Protein AF-V2UQY8-F1 (afdb_monomer)

Sequence (250 aa):
MNKEATHENELLSKILSEEIKATDIDTFLQRIRTELQLSEERTEFLKKILNGTCKLSINTRNEIFRCLVKKNYENKGDMYSYDQLELAENNIISNGPCWEYDPAKNGQNIIKHGIEFGSVASYGGGDFGRLISYTAPGRWINEDGEEEEEERRIVFSKYYTNGADKKFFLDRFKDDDILCIASVVTMHDMKFRFISSRVIKADSLAQLTREIKNLIKDLELDEQDKNIINNLRESALSILAKYYDFSLNN

Foldseek 3Di:
DPPLLVVLLVVLLVLVVVVCVVQPDVRLLVVCCVVLVADPLLSVLVVCVNVVVDDDDSLLNSLLSLLSNCVVCVVVVNVVVVVVVPRPQDDPQQDDPAEGEGSVLQSSQLSHALDGPSQQVVQLPPFWQVFKDWDFFQWDQDPVRDTDTFTKIKTKTKGACVVPPLSSHDPVCSPPRIFIKIWIFTADPNHTYTRHIHTDDDLALVSNLVVLVVVVVSRVDDPPPVVSSVSVSVRVCVVCVVPPVRDHDD

Organism: NCBI:txid1341683

Secondary structure (DSSP, 8-state):
--HHHHHHHHHHHHHHHHHHHHH-HHHHHHHHHHHHT--HHHHHHHHHHHTT-S---HHHHHHHHHHHHHHHHHHHT-HHHHHTT---SS-TTSB-SSEEE-HHHHHHHHHHHS--HHHHHHHTGGGTTSEEEEEEEEEEE-TTS-EEEEEEEEEEEEEE-TTS-TTSS-GGGTT-SEEEEEEEEEEETTEEEEEEEEEE--SSHHHHHHHHHHHHHTTT--TT-HHHHHHHHHHHHHHHHHHS------

pLDDT: mean 83.02, std 12.31, range [45.75, 97.75]

Nearest PDB structures (foldseek):
  6p5a-assembly1_G  TM=1.942E-01  e=7.058E-02  Drosophila melanogaster
  2gpw-assembly2_B  TM=3.533E-01  e=4.131E+00  Escherichia coli
  8abt-assembly2_B  TM=1.862E-01  e=1.693E+00  Novosphingobium aromaticivorans DSM 12444
  2j9g-assembly1_A  TM=2.076E-01  e=2.957E+00  Escherichia coli

Structure (mmCIF, N/CA/C/O backbone):
data_AF-V2UQY8-F1
#
_entry.id   AF-V2UQY8-F1
#
loop_
_atom_site.group_PDB
_atom_site.id
_atom_site.type_symbol
_atom_site.label_atom_id
_atom_site.label_alt_id
_atom_site.label_comp_id
_atom_site.label_asym_id
_atom_site.label_entity_id
_atom_site.label_seq_id
_atom_site.pdbx_PDB_ins_code
_atom_site.Cartn_x
_atom_site.Cartn_y
_atom_site.Cartn_z
_atom_site.occupancy
_atom_site.B_iso_or_equiv
_atom_site.auth_seq_id
_atom_site.auth_comp_id
_atom_site.auth_asym_id
_atom_site.auth_atom_id
_atom_site.pdbx_PDB_model_num
ATOM 1 N N . MET A 1 1 ? -9.568 -20.379 12.693 1.00 53.75 1 MET A N 1
ATOM 2 C CA . MET A 1 1 ? -9.551 -18.900 12.734 1.00 53.75 1 MET A CA 1
ATOM 3 C C . MET A 1 1 ? -8.402 -18.486 13.637 1.00 53.75 1 MET A C 1
ATOM 5 O O . MET A 1 1 ? -8.317 -19.037 14.729 1.00 53.75 1 MET A O 1
ATOM 9 N N . ASN A 1 2 ? -7.496 -17.622 13.173 1.00 74.94 2 ASN A N 1
ATOM 10 C CA . ASN A 1 2 ? -6.348 -17.191 13.973 1.00 74.94 2 ASN A CA 1
ATOM 11 C C . ASN A 1 2 ? -6.839 -16.256 15.102 1.00 74.94 2 ASN A C 1
ATOM 13 O O . ASN A 1 2 ? -7.377 -15.185 14.815 1.00 74.94 2 ASN A O 1
ATOM 17 N N . LYS A 1 3 ? -6.735 -16.695 16.366 1.00 82.69 3 LYS A N 1
ATOM 18 C CA . LYS A 1 3 ? -7.208 -15.934 17.541 1.00 82.69 3 LYS A CA 1
ATOM 19 C C . LYS A 1 3 ? -6.479 -14.596 17.675 1.00 82.69 3 LYS A C 1
ATOM 21 O O . LYS A 1 3 ? -7.109 -13.602 18.010 1.00 82.69 3 LYS A O 1
ATOM 26 N N . GLU A 1 4 ? -5.196 -14.582 17.340 1.00 85.88 4 GLU A N 1
ATOM 27 C CA . GLU A 1 4 ? -4.333 -13.402 17.368 1.00 85.88 4 GLU A CA 1
ATOM 28 C C . GLU A 1 4 ? -4.813 -12.334 16.379 1.00 85.88 4 GLU A C 1
ATOM 30 O O . GLU A 1 4 ? -5.165 -11.232 16.782 1.00 85.88 4 GLU A O 1
ATOM 35 N N . ALA A 1 5 ? -4.997 -12.701 15.106 1.00 86.88 5 ALA A N 1
ATOM 36 C CA . ALA A 1 5 ? -5.516 -11.780 14.092 1.00 86.88 5 ALA A CA 1
ATOM 37 C C . ALA A 1 5 ? -6.911 -11.227 14.443 1.00 86.88 5 ALA A C 1
ATOM 39 O O . ALA A 1 5 ? -7.252 -10.112 14.056 1.00 86.88 5 ALA A O 1
ATOM 40 N N . THR A 1 6 ? -7.721 -11.998 15.175 1.00 90.56 6 THR A N 1
ATOM 41 C CA . THR A 1 6 ? -9.036 -11.541 15.649 1.00 90.56 6 THR A CA 1
ATOM 42 C C . THR A 1 6 ? -8.894 -10.498 16.751 1.00 90.56 6 THR A C 1
ATOM 44 O O . THR A 1 6 ? -9.501 -9.435 16.653 1.00 90.56 6 THR A O 1
ATOM 47 N N . HIS A 1 7 ? -8.044 -10.765 17.742 1.00 91.50 7 HIS A N 1
ATOM 48 C CA . HIS A 1 7 ? -7.764 -9.834 18.830 1.00 91.50 7 HIS A CA 1
ATOM 49 C C . HIS A 1 7 ? -7.173 -8.510 18.324 1.00 91.50 7 HIS A C 1
ATOM 51 O O . HIS A 1 7 ? -7.658 -7.437 18.680 1.00 91.50 7 HIS A O 1
ATOM 57 N N . GLU A 1 8 ? -6.193 -8.577 17.419 1.00 92.38 8 GLU A N 1
ATOM 58 C CA . GLU A 1 8 ? -5.642 -7.388 16.763 1.00 92.38 8 GLU A CA 1
ATOM 59 C C . GLU A 1 8 ? -6.719 -6.594 16.024 1.00 92.38 8 GLU A C 1
ATOM 61 O O . GLU A 1 8 ? -6.751 -5.365 16.098 1.00 92.38 8 GLU A O 1
ATOM 66 N N . ASN A 1 9 ? -7.622 -7.285 15.316 1.00 93.00 9 ASN A N 1
ATOM 67 C CA . ASN A 1 9 ? -8.689 -6.613 14.589 1.00 93.00 9 ASN A CA 1
ATOM 68 C C . ASN A 1 9 ? -9.594 -5.826 15.537 1.00 93.00 9 ASN A C 1
ATOM 70 O O . ASN A 1 9 ? -9.938 -4.685 15.235 1.00 93.00 9 ASN A O 1
ATOM 74 N N . GLU A 1 10 ? -9.962 -6.416 16.672 1.00 94.75 10 GLU A N 1
ATOM 75 C CA . GLU A 1 10 ? -10.790 -5.779 17.697 1.00 94.75 10 GLU A CA 1
ATOM 76 C C . GLU A 1 10 ? -10.096 -4.551 18.299 1.00 94.75 10 GLU A C 1
ATOM 78 O O . GLU A 1 10 ? -10.705 -3.478 18.360 1.00 94.75 10 GLU A O 1
ATOM 83 N N . LEU A 1 11 ? -8.817 -4.678 18.669 1.00 95.69 11 LEU A N 1
ATOM 84 C CA . LEU A 1 11 ? -8.008 -3.586 19.218 1.00 95.69 11 LEU A CA 1
ATOM 85 C C . LEU A 1 11 ? -7.908 -2.409 18.238 1.00 95.69 11 LEU A C 1
ATOM 87 O O . LEU A 1 11 ? -8.279 -1.282 18.570 1.00 95.69 11 LEU A O 1
ATOM 91 N N . LEU A 1 12 ? -7.462 -2.674 17.008 1.00 96.62 12 LEU A N 1
ATOM 92 C CA . LEU A 1 12 ? -7.280 -1.646 15.985 1.00 96.62 12 LEU A CA 1
ATOM 93 C C . LEU A 1 12 ? -8.612 -0.985 15.601 1.00 96.62 12 LEU A C 1
ATOM 95 O O . LEU A 1 12 ? -8.683 0.234 15.446 1.00 96.62 12 LEU A O 1
ATOM 99 N N . SER A 1 13 ? -9.689 -1.774 15.492 1.00 96.12 13 SER A N 1
ATOM 100 C CA . SER A 1 13 ? -11.033 -1.253 15.207 1.00 96.12 13 SER A CA 1
ATOM 101 C C . SER A 1 13 ? -11.518 -0.315 16.306 1.00 96.12 13 SER A C 1
ATOM 103 O O . SER A 1 13 ? -12.139 0.707 16.006 1.00 96.12 13 SER A O 1
ATOM 105 N N . LYS A 1 14 ? -11.244 -0.647 17.574 1.00 97.00 14 LYS A N 1
ATOM 106 C CA . LYS A 1 14 ? -11.609 0.188 18.720 1.00 97.00 14 LYS A CA 1
ATOM 107 C C . LYS A 1 14 ? -10.887 1.533 18.665 1.00 97.00 14 LYS A C 1
ATOM 109 O O . LYS A 1 14 ? -11.563 2.558 18.706 1.00 97.00 14 LYS A O 1
ATOM 114 N N . ILE A 1 15 ? -9.563 1.525 18.483 1.00 96.94 15 ILE A N 1
ATOM 115 C CA . ILE A 1 15 ? -8.745 2.747 18.388 1.00 96.94 15 ILE A CA 1
ATOM 116 C C . ILE A 1 15 ? -9.253 3.652 17.258 1.00 96.94 15 ILE A C 1
ATOM 118 O O . ILE A 1 15 ? -9.506 4.837 17.470 1.00 96.94 15 ILE A O 1
ATOM 122 N N . LEU A 1 16 ? -9.466 3.093 16.061 1.00 96.94 16 LEU A N 1
ATOM 123 C CA . LEU A 1 16 ? -9.971 3.865 14.920 1.00 96.94 16 LEU A CA 1
ATOM 124 C C . LEU A 1 16 ? -11.383 4.401 15.158 1.00 96.94 16 LEU A C 1
ATOM 126 O O . LEU A 1 16 ? -11.680 5.532 14.789 1.00 96.94 16 LEU A O 1
ATOM 130 N N . SER A 1 17 ? -12.256 3.617 15.791 1.00 96.38 17 SER A N 1
ATOM 131 C CA . SER A 1 17 ? -13.620 4.056 16.100 1.00 96.38 17 SER A CA 1
ATOM 132 C C . SER A 1 17 ? -13.640 5.206 17.105 1.00 96.38 17 SER A C 1
ATOM 134 O O . SER A 1 17 ? -14.480 6.095 16.991 1.00 96.38 17 SER A O 1
ATOM 136 N N . GLU A 1 18 ? -12.752 5.192 18.098 1.00 96.56 18 GLU A N 1
ATOM 137 C CA . GLU A 1 18 ? -12.604 6.279 19.072 1.00 96.56 18 GLU A CA 1
ATOM 138 C C . GLU A 1 18 ? -12.075 7.552 18.400 1.00 96.56 18 GLU A C 1
ATOM 140 O O . GLU A 1 18 ? -12.653 8.623 18.588 1.00 96.56 18 GLU A O 1
ATOM 145 N N . GLU A 1 19 ? -11.066 7.428 17.535 1.00 95.62 19 GLU A N 1
ATOM 146 C CA . GLU A 1 19 ? -10.519 8.550 16.764 1.00 95.62 19 GLU A CA 1
ATOM 147 C C . GLU A 1 19 ? -11.562 9.172 15.819 1.00 95.62 19 GLU A C 1
ATOM 149 O O . GLU A 1 19 ? -11.746 10.391 15.802 1.00 95.62 19 GLU A O 1
ATOM 154 N N . ILE A 1 20 ? -12.288 8.343 15.062 1.00 95.88 20 ILE A N 1
ATOM 155 C CA . ILE A 1 20 ? -13.333 8.795 14.131 1.00 95.88 20 ILE A CA 1
ATOM 156 C C . ILE A 1 20 ? -14.494 9.447 14.891 1.00 95.88 20 ILE A C 1
ATOM 158 O O . ILE A 1 20 ? -15.079 10.410 14.409 1.00 95.88 20 ILE A O 1
ATOM 162 N N . LYS A 1 21 ? -14.838 8.970 16.094 1.00 95.62 21 LYS A N 1
ATOM 163 C CA . LYS A 1 21 ? -15.847 9.635 16.935 1.00 95.62 21 LYS A CA 1
ATOM 164 C C . LYS A 1 21 ? -15.376 10.997 17.438 1.00 95.62 21 LYS A C 1
ATOM 166 O O . LYS A 1 21 ? -16.198 11.901 17.545 1.00 95.62 21 LYS A O 1
ATOM 171 N N . ALA A 1 22 ? -14.092 11.133 17.764 1.00 94.81 22 ALA A N 1
ATOM 172 C CA . ALA A 1 22 ? -13.525 12.380 18.267 1.00 94.81 22 ALA A CA 1
ATOM 173 C C . ALA A 1 22 ? -13.395 13.457 17.179 1.00 94.81 22 ALA A C 1
ATOM 175 O O . ALA A 1 22 ? -13.519 14.641 17.483 1.00 94.81 22 ALA A O 1
ATOM 176 N N . THR A 1 23 ? -13.145 13.052 15.931 1.00 93.25 23 THR A N 1
ATOM 177 C CA . THR A 1 23 ? -12.846 13.973 14.823 1.00 93.25 23 THR A CA 1
ATOM 178 C C . THR A 1 23 ? -13.904 14.035 13.734 1.00 93.25 23 THR A C 1
ATOM 180 O O . THR A 1 23 ? -13.810 14.938 12.928 1.00 93.25 23 THR A O 1
ATOM 183 N N . ASP A 1 24 ? -14.899 13.145 13.723 1.00 94.88 24 ASP A N 1
ATOM 184 C CA . ASP A 1 24 ? -15.766 12.828 12.578 1.00 94.88 24 ASP A CA 1
ATOM 185 C C . ASP A 1 24 ? -15.043 12.129 11.403 1.00 94.88 24 ASP A C 1
ATOM 187 O O . ASP A 1 24 ? -13.830 12.234 11.208 1.00 94.88 24 ASP A O 1
ATOM 191 N N . ILE A 1 25 ? -15.796 11.343 10.622 1.00 94.88 25 ILE A N 1
ATOM 192 C CA . ILE A 1 25 ? -15.223 10.493 9.566 1.00 94.88 25 ILE A CA 1
ATOM 193 C C . ILE A 1 25 ? -14.669 11.295 8.386 1.00 94.88 25 ILE A C 1
ATOM 195 O O . ILE A 1 25 ? -13.675 10.877 7.793 1.00 94.88 25 ILE A O 1
ATOM 199 N N . ASP A 1 26 ? -15.288 12.418 8.027 1.00 95.69 26 ASP A N 1
ATOM 200 C CA . ASP A 1 26 ? -14.889 13.181 6.847 1.00 95.69 26 ASP A CA 1
ATOM 201 C C . ASP A 1 26 ? -13.614 13.981 7.148 1.00 95.69 26 ASP A C 1
ATOM 203 O O . ASP A 1 26 ? -12.683 13.982 6.338 1.00 95.69 26 ASP A O 1
ATOM 207 N N . THR A 1 27 ? -13.502 14.547 8.352 1.00 95.94 27 THR A N 1
ATOM 208 C CA . THR A 1 27 ? -12.269 15.174 8.847 1.00 95.94 27 THR A CA 1
ATOM 209 C C . THR A 1 27 ? -11.128 14.157 8.954 1.00 95.94 27 THR A C 1
ATOM 211 O O . THR A 1 27 ? -10.024 14.413 8.458 1.00 95.94 27 THR A O 1
ATOM 214 N N . PHE A 1 28 ? -11.385 12.973 9.527 1.00 96.19 28 PHE A N 1
ATOM 215 C CA . PHE A 1 28 ? -10.400 11.888 9.586 1.00 96.19 28 PHE A CA 1
ATOM 216 C C . PHE A 1 28 ? -9.915 11.487 8.184 1.00 96.19 28 PHE A C 1
ATOM 218 O O . PHE A 1 28 ? -8.710 11.404 7.931 1.00 96.19 28 PHE A O 1
ATOM 225 N N . LEU A 1 29 ? -10.841 11.276 7.242 1.00 96.69 29 LEU A N 1
ATOM 226 C CA . LEU A 1 29 ? -10.514 10.899 5.867 1.00 96.69 29 LEU A CA 1
ATOM 227 C C . LEU A 1 29 ? -9.733 11.988 5.131 1.00 96.69 29 LEU A C 1
ATOM 229 O O . LEU A 1 29 ? -8.797 11.661 4.401 1.00 96.69 29 LEU A O 1
ATOM 233 N N . GLN A 1 30 ? -10.068 13.264 5.327 1.00 96.19 30 GLN A N 1
ATOM 234 C CA . GLN A 1 30 ? -9.360 14.376 4.694 1.00 96.19 30 GLN A CA 1
ATOM 235 C C . GLN A 1 30 ? -7.912 14.494 5.196 1.00 96.19 30 GLN A C 1
ATOM 237 O O . GLN A 1 30 ? -6.998 14.742 4.398 1.00 96.19 30 GLN A O 1
ATOM 242 N N . ARG A 1 31 ? -7.680 14.258 6.495 1.00 95.69 31 ARG A N 1
ATOM 243 C CA . ARG A 1 31 ? -6.331 14.173 7.075 1.00 95.69 31 ARG A CA 1
ATOM 244 C C . ARG A 1 31 ? -5.533 13.043 6.430 1.00 95.69 31 ARG A C 1
ATOM 246 O O . ARG A 1 31 ? -4.492 13.299 5.829 1.00 95.69 31 ARG A O 1
ATOM 253 N N . ILE A 1 32 ? -6.063 11.819 6.471 1.00 96.38 32 ILE A N 1
ATOM 254 C CA . ILE A 1 32 ? -5.398 10.635 5.905 1.00 96.38 32 ILE A CA 1
ATOM 255 C C . ILE A 1 32 ? -5.139 10.801 4.403 1.00 96.38 32 ILE A C 1
ATOM 257 O O . ILE A 1 32 ? -4.067 10.449 3.913 1.00 96.38 32 ILE A O 1
ATOM 261 N N . ARG A 1 33 ? -6.090 11.382 3.662 1.00 95.88 33 ARG A N 1
ATOM 262 C CA . ARG A 1 33 ? -5.923 11.707 2.242 1.00 95.88 33 ARG A CA 1
ATOM 263 C C . ARG A 1 33 ? -4.715 12.605 2.010 1.00 95.88 33 ARG A C 1
ATOM 265 O O . ARG A 1 33 ? -3.968 12.361 1.068 1.00 95.88 33 ARG A O 1
ATOM 272 N N . THR A 1 34 ? -4.539 13.625 2.842 1.00 94.44 34 THR A N 1
ATOM 273 C CA . THR A 1 34 ? -3.441 14.588 2.714 1.00 94.44 34 THR A CA 1
ATOM 274 C C . THR A 1 34 ? -2.103 13.936 3.064 1.00 94.44 34 THR A C 1
ATOM 276 O O . THR A 1 34 ? -1.173 13.989 2.265 1.00 94.44 34 THR A O 1
ATOM 279 N N . GLU A 1 35 ? -2.028 13.248 4.206 1.00 92.50 35 GLU A N 1
ATOM 280 C CA . GLU A 1 35 ? -0.804 12.591 4.693 1.00 92.50 35 GLU A CA 1
ATOM 281 C C . GLU A 1 35 ? -0.307 11.485 3.757 1.00 92.50 35 GLU A C 1
ATOM 283 O O . GLU A 1 35 ? 0.894 11.331 3.539 1.00 92.50 35 GLU A O 1
ATOM 288 N N . LEU A 1 36 ? -1.228 10.706 3.185 1.00 91.75 36 LEU A N 1
ATOM 289 C CA . LEU A 1 36 ? -0.894 9.591 2.299 1.00 91.75 36 LEU A CA 1
ATOM 290 C C . LEU A 1 36 ? -0.974 9.942 0.811 1.00 91.75 36 LEU A C 1
ATOM 292 O O . LEU A 1 36 ? -0.695 9.077 -0.023 1.00 91.75 36 LEU A O 1
ATOM 296 N N . GLN A 1 37 ? -1.343 11.184 0.483 1.00 92.12 37 GLN A N 1
ATOM 297 C CA . GLN A 1 37 ? -1.540 11.678 -0.883 1.00 92.12 37 GLN A CA 1
ATOM 298 C C . GLN A 1 37 ? -2.507 10.789 -1.688 1.00 92.12 37 GLN A C 1
ATOM 300 O O . GLN A 1 37 ? -2.223 10.380 -2.816 1.00 92.12 37 GLN A O 1
ATOM 305 N N . LEU A 1 38 ? -3.650 10.443 -1.087 1.00 93.62 38 LEU A N 1
ATOM 306 C CA . LEU A 1 38 ? -4.653 9.585 -1.722 1.00 93.62 38 LEU A CA 1
ATOM 307 C C . LEU A 1 38 ? -5.396 10.333 -2.838 1.00 93.62 38 LEU A C 1
ATOM 309 O O . LEU A 1 38 ? 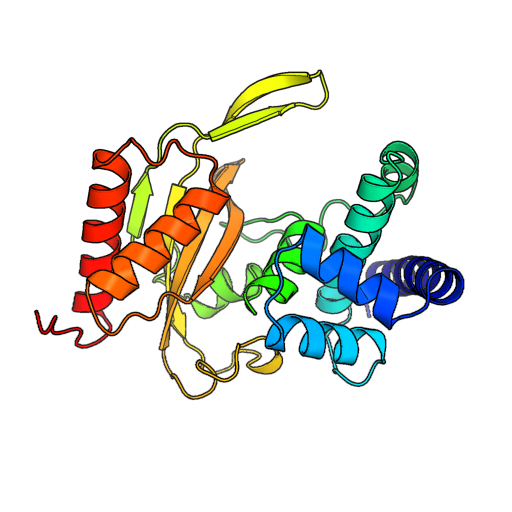-5.758 11.507 -2.706 1.00 93.62 38 LEU A O 1
ATOM 313 N N . SER A 1 39 ? -5.674 9.624 -3.932 1.00 92.06 39 SER A N 1
ATOM 314 C CA . SER A 1 39 ? -6.624 10.089 -4.943 1.00 92.06 39 SER A CA 1
ATOM 315 C C . SER A 1 39 ? -8.061 9.996 -4.423 1.00 92.06 39 SER A C 1
ATOM 317 O O . SER A 1 39 ? -8.341 9.241 -3.493 1.00 92.06 39 SER A O 1
ATOM 319 N N . GLU A 1 40 ? -8.984 10.722 -5.058 1.00 93.12 40 GLU A N 1
ATOM 320 C CA . GLU A 1 40 ? -10.413 10.706 -4.700 1.00 93.12 40 GLU A CA 1
ATOM 321 C C . GLU A 1 40 ? -10.985 9.280 -4.676 1.00 93.12 40 GLU A C 1
ATOM 323 O O . GLU A 1 40 ? -11.601 8.859 -3.702 1.00 93.12 40 GLU A O 1
ATOM 328 N N . GLU A 1 41 ? -10.688 8.493 -5.716 1.00 93.25 41 GLU A N 1
ATOM 329 C CA . GLU A 1 41 ? -11.109 7.092 -5.825 1.00 93.25 41 GLU A CA 1
ATOM 330 C C . GLU A 1 41 ? -10.617 6.250 -4.635 1.00 93.25 41 GLU A C 1
ATOM 332 O O . GLU A 1 41 ? -11.360 5.429 -4.090 1.00 93.25 41 GLU A O 1
ATOM 337 N N . ARG A 1 42 ? -9.371 6.467 -4.191 1.00 94.31 42 ARG A N 1
ATOM 338 C CA . ARG A 1 42 ? -8.803 5.751 -3.041 1.00 94.31 42 ARG A CA 1
ATOM 339 C C . ARG A 1 42 ? -9.388 6.219 -1.713 1.00 94.31 42 ARG A C 1
ATOM 341 O O . ARG A 1 42 ? -9.591 5.385 -0.831 1.00 94.31 42 ARG A O 1
ATOM 348 N N . THR A 1 43 ? -9.698 7.506 -1.571 1.00 96.19 43 THR A N 1
ATOM 349 C CA . THR A 1 43 ? -10.402 8.039 -0.397 1.00 96.19 43 THR A CA 1
ATOM 350 C C . THR A 1 43 ? -11.796 7.422 -0.268 1.00 96.19 43 THR A C 1
ATOM 352 O O . THR A 1 43 ? -12.152 6.939 0.808 1.00 96.19 43 THR A O 1
ATOM 355 N N . GLU A 1 44 ? -12.542 7.316 -1.368 1.00 94.56 44 GLU A N 1
ATOM 356 C CA . GLU A 1 44 ? -13.855 6.660 -1.384 1.00 94.56 44 GLU A CA 1
ATOM 357 C C . GLU A 1 44 ? -13.766 5.159 -1.073 1.00 94.56 44 GLU A C 1
ATOM 359 O O . GLU A 1 44 ? -14.590 4.607 -0.336 1.00 94.56 44 GLU A O 1
ATOM 364 N N . PHE A 1 45 ? -12.736 4.474 -1.578 1.00 93.75 45 PHE A N 1
ATOM 365 C CA . PHE A 1 45 ? -12.478 3.081 -1.213 1.00 93.75 45 PHE A CA 1
ATOM 366 C C . PHE A 1 45 ? -12.199 2.919 0.289 1.00 93.75 45 PHE A C 1
ATOM 368 O O . PHE A 1 45 ? -12.770 2.033 0.931 1.00 93.75 45 PHE A O 1
ATOM 375 N N . LEU A 1 46 ? -11.377 3.796 0.872 1.00 96.19 46 LEU A N 1
ATOM 376 C CA . LEU A 1 46 ? -11.097 3.799 2.307 1.00 96.19 46 LEU A CA 1
ATOM 377 C C . LEU A 1 46 ? -12.370 4.049 3.130 1.00 96.19 46 LEU A C 1
ATOM 379 O O . LEU A 1 46 ? -12.626 3.324 4.093 1.00 96.19 46 LEU A O 1
ATOM 383 N N . LYS A 1 47 ? -13.222 4.992 2.709 1.00 96.12 47 LYS A N 1
ATOM 384 C CA . LYS A 1 47 ? -14.527 5.251 3.339 1.00 96.12 47 LYS A CA 1
ATOM 385 C C . LYS A 1 47 ? -15.406 3.997 3.361 1.00 96.12 47 LYS A C 1
ATOM 387 O O . LYS A 1 47 ? -15.980 3.659 4.396 1.00 96.12 47 LYS A O 1
ATOM 392 N N . LYS A 1 48 ? -15.454 3.238 2.258 1.00 94.81 48 LYS A N 1
ATOM 393 C CA . LYS A 1 48 ? -16.186 1.957 2.191 1.00 94.81 48 LYS A CA 1
ATOM 394 C C . LYS A 1 48 ? -15.647 0.910 3.169 1.00 94.81 48 LYS A C 1
ATOM 396 O O . LYS A 1 48 ? -16.445 0.152 3.727 1.00 94.81 48 LYS A O 1
ATOM 401 N N . ILE A 1 49 ? -14.327 0.855 3.370 1.00 94.94 49 ILE A N 1
ATOM 402 C CA . ILE A 1 49 ? -13.688 -0.048 4.339 1.00 94.94 49 ILE A CA 1
ATOM 403 C C . ILE A 1 49 ? -14.072 0.336 5.768 1.00 94.94 49 ILE A C 1
ATOM 405 O O . ILE A 1 49 ? -14.524 -0.531 6.514 1.00 94.94 49 ILE A O 1
ATOM 409 N N . LEU A 1 50 ? -13.934 1.616 6.130 1.00 95.25 50 LEU A N 1
ATOM 410 C CA . LEU A 1 50 ? -14.247 2.116 7.475 1.00 95.25 50 LEU A CA 1
ATOM 411 C C . LEU A 1 50 ? -15.729 1.939 7.827 1.00 95.25 50 LEU A C 1
ATOM 413 O O . LEU A 1 50 ? -16.056 1.561 8.946 1.00 95.25 50 LEU A O 1
ATOM 417 N N . ASN A 1 51 ? -16.619 2.098 6.846 1.00 93.69 51 ASN A N 1
ATOM 418 C CA . ASN A 1 51 ? -18.053 1.845 7.011 1.00 93.69 51 ASN A CA 1
ATOM 419 C C . ASN A 1 51 ? -18.422 0.348 7.029 1.00 93.69 51 ASN A C 1
ATOM 421 O O . ASN A 1 51 ? -19.599 0.007 7.111 1.00 93.69 51 ASN A O 1
ATOM 425 N N . GLY A 1 52 ? -17.456 -0.564 6.877 1.00 91.38 52 GLY A N 1
ATOM 426 C CA . GLY A 1 52 ? -17.700 -2.010 6.860 1.00 91.38 52 GLY A CA 1
ATOM 427 C C . GLY A 1 52 ? -18.418 -2.528 5.607 1.00 91.38 52 GLY A C 1
ATOM 428 O O . GLY A 1 52 ? -18.769 -3.704 5.541 1.00 91.38 52 GLY A O 1
ATOM 429 N N . THR A 1 53 ? -18.610 -1.682 4.593 1.00 93.00 53 THR A N 1
ATOM 430 C CA . THR A 1 53 ? -19.291 -2.042 3.333 1.00 93.00 53 THR A CA 1
ATOM 431 C C . THR A 1 53 ? -18.385 -2.796 2.354 1.00 93.00 53 THR A C 1
ATOM 433 O O . THR A 1 53 ? -18.871 -3.428 1.418 1.00 93.00 53 THR A O 1
ATOM 436 N N . CYS A 1 54 ? -17.066 -2.776 2.578 1.00 90.75 54 CYS A N 1
ATOM 437 C CA . CYS A 1 54 ? -16.093 -3.560 1.820 1.00 90.75 54 CYS A CA 1
ATOM 438 C C . CYS A 1 54 ? -15.710 -4.845 2.576 1.00 90.75 54 CYS A C 1
ATOM 440 O O . CYS A 1 54 ? -15.185 -4.803 3.693 1.00 90.75 54 CYS A O 1
ATOM 442 N N . LYS A 1 55 ? -15.948 -6.011 1.959 1.00 89.44 55 LYS A N 1
ATOM 443 C CA . LYS A 1 55 ? -15.610 -7.315 2.546 1.00 89.44 55 LYS A CA 1
ATOM 444 C C . LYS A 1 55 ? -14.124 -7.633 2.348 1.00 89.44 55 LYS A C 1
ATOM 446 O O . LYS A 1 55 ? -13.693 -7.992 1.250 1.00 89.44 55 LYS A O 1
ATOM 451 N N . LEU A 1 56 ? -13.362 -7.564 3.435 1.00 90.62 56 LEU A N 1
ATOM 452 C CA . LEU A 1 56 ? -11.930 -7.864 3.474 1.00 90.62 56 LEU A CA 1
ATOM 453 C C . LEU A 1 56 ? -11.648 -9.161 4.235 1.00 90.62 56 LEU A C 1
ATOM 455 O O . LEU A 1 56 ? -12.433 -9.560 5.099 1.00 90.62 56 LEU A O 1
ATOM 459 N N . SER A 1 57 ? -10.515 -9.798 3.928 1.00 91.00 57 SER A N 1
ATOM 460 C CA . SER A 1 57 ? -9.944 -10.797 4.832 1.00 91.00 57 SER A CA 1
ATOM 461 C C . SER A 1 57 ? -9.551 -10.115 6.150 1.00 91.00 57 SER A C 1
ATOM 463 O O . SER A 1 57 ? -9.277 -8.911 6.170 1.00 91.00 57 SER A O 1
ATOM 465 N N . ILE A 1 58 ? -9.525 -10.864 7.255 1.00 90.88 58 ILE A N 1
ATOM 466 C CA . ILE A 1 58 ? -9.148 -10.291 8.553 1.00 90.88 58 ILE A CA 1
ATOM 467 C C . ILE A 1 58 ? -7.706 -9.766 8.547 1.00 90.88 58 ILE A C 1
ATOM 469 O O . ILE A 1 58 ? -7.455 -8.687 9.066 1.00 90.88 58 ILE A O 1
ATOM 473 N N . ASN A 1 59 ? -6.793 -10.465 7.867 1.00 90.81 59 ASN A N 1
ATOM 474 C CA . ASN A 1 59 ? -5.389 -10.066 7.781 1.00 90.81 59 ASN A CA 1
ATOM 475 C C . ASN A 1 59 ? -5.228 -8.768 6.980 1.00 90.81 59 ASN A C 1
ATOM 477 O O . ASN A 1 59 ? -4.634 -7.819 7.479 1.00 90.81 59 ASN A O 1
ATOM 481 N N . THR A 1 60 ? -5.845 -8.680 5.795 1.00 91.69 60 THR A N 1
ATOM 482 C CA . THR A 1 60 ? -5.839 -7.452 4.984 1.00 91.69 60 THR A CA 1
ATOM 483 C C . THR A 1 60 ? -6.432 -6.278 5.767 1.00 91.69 60 THR A C 1
ATOM 485 O O . THR A 1 60 ? -5.919 -5.160 5.730 1.00 91.69 60 THR A O 1
ATOM 488 N N . ARG A 1 61 ? -7.536 -6.511 6.492 1.00 93.94 61 ARG A N 1
ATOM 489 C CA . ARG A 1 61 ? -8.152 -5.472 7.323 1.00 93.94 61 ARG A CA 1
ATOM 490 C C . ARG A 1 61 ? -7.196 -5.012 8.424 1.00 93.94 61 ARG A C 1
ATOM 492 O O . ARG A 1 61 ? -7.077 -3.807 8.618 1.00 93.94 61 ARG A O 1
ATOM 499 N N . ASN A 1 62 ? -6.515 -5.934 9.105 1.00 94.19 62 ASN A N 1
ATOM 500 C CA . ASN A 1 62 ? -5.523 -5.593 10.126 1.00 94.19 62 ASN A CA 1
ATOM 501 C C . ASN A 1 62 ? -4.386 -4.763 9.542 1.00 94.19 62 ASN A C 1
ATOM 503 O O . ASN A 1 62 ? -4.038 -3.752 10.126 1.00 94.19 62 ASN A O 1
ATOM 507 N N . GLU A 1 63 ? -3.845 -5.131 8.385 1.00 95.00 63 GLU A N 1
ATOM 508 C CA . GLU A 1 63 ? -2.771 -4.381 7.722 1.00 95.00 63 GLU A CA 1
ATOM 509 C C . GLU A 1 63 ? -3.189 -2.940 7.400 1.00 95.00 63 GLU A C 1
ATOM 511 O O . GLU A 1 63 ? -2.486 -1.988 7.747 1.00 95.00 63 GLU A O 1
ATOM 516 N N . ILE A 1 64 ? -4.381 -2.754 6.821 1.00 96.50 64 ILE A N 1
ATOM 517 C CA . ILE A 1 64 ? -4.940 -1.419 6.567 1.00 96.50 64 ILE A CA 1
ATOM 518 C C . ILE A 1 64 ? -5.141 -0.660 7.881 1.00 96.50 64 ILE A C 1
ATOM 520 O O . ILE A 1 64 ? -4.769 0.506 7.978 1.00 96.50 64 ILE A O 1
ATOM 524 N N . PHE A 1 65 ? -5.705 -1.295 8.908 1.00 97.12 65 PHE A N 1
ATOM 525 C CA . PHE A 1 65 ? -5.963 -0.619 10.177 1.00 97.12 65 PHE A CA 1
ATOM 526 C C . PHE A 1 65 ? -4.674 -0.277 10.928 1.00 97.12 65 PHE A C 1
ATOM 528 O O . PHE A 1 65 ? -4.588 0.813 11.480 1.00 97.12 65 PHE A O 1
ATOM 535 N N . ARG A 1 66 ? -3.648 -1.132 10.871 1.00 95.62 66 ARG A N 1
ATOM 536 C CA . ARG A 1 66 ? -2.298 -0.847 11.377 1.00 95.62 66 ARG A CA 1
ATOM 537 C C . ARG A 1 66 ? -1.725 0.401 10.722 1.00 95.62 66 ARG A C 1
ATOM 539 O O . ARG A 1 66 ? -1.254 1.280 11.430 1.00 95.62 66 ARG A O 1
ATOM 546 N N . CYS A 1 67 ? -1.841 0.529 9.396 1.00 96.56 67 CYS A N 1
ATOM 547 C CA . CYS A 1 67 ? -1.432 1.744 8.686 1.00 96.56 67 CYS A CA 1
ATOM 548 C C . CYS A 1 67 ? -2.125 2.999 9.240 1.00 96.56 67 CYS A C 1
ATOM 550 O O . CYS A 1 67 ? -1.459 3.976 9.576 1.00 96.56 67 CYS A O 1
ATOM 552 N N . LEU A 1 68 ? -3.454 2.965 9.361 1.00 97.75 68 LEU A N 1
ATOM 553 C CA . LEU A 1 68 ? -4.241 4.115 9.816 1.00 97.75 68 LEU A CA 1
ATOM 554 C C . LEU A 1 68 ? -3.955 4.479 11.277 1.00 97.75 68 LEU A C 1
ATOM 556 O O . LEU A 1 68 ? -3.834 5.659 11.602 1.00 97.75 68 LEU A O 1
ATOM 560 N N . VAL A 1 69 ? -3.834 3.477 12.151 1.00 96.88 69 VAL A N 1
ATOM 561 C CA . VAL A 1 69 ? -3.493 3.671 13.564 1.00 96.88 69 VAL A CA 1
ATOM 562 C C . VAL A 1 69 ? -2.083 4.240 13.687 1.00 96.88 69 VAL A C 1
ATOM 564 O O . VAL A 1 69 ? -1.916 5.252 14.360 1.00 96.88 69 VAL A O 1
ATOM 567 N N . LYS A 1 70 ? -1.094 3.681 12.977 1.00 95.31 70 LYS A N 1
ATOM 568 C CA . LYS A 1 70 ? 0.281 4.201 12.960 1.00 95.31 70 LYS A CA 1
ATOM 569 C C . LYS A 1 70 ? 0.312 5.674 12.553 1.00 95.31 70 LYS A C 1
ATOM 571 O O . LYS A 1 70 ? 0.854 6.492 13.284 1.00 95.31 70 LYS A O 1
ATOM 576 N N . LYS A 1 71 ? -0.371 6.039 11.460 1.00 95.06 71 LYS A N 1
ATOM 577 C CA . LYS A 1 71 ? -0.478 7.440 11.006 1.00 95.06 71 LYS A CA 1
ATOM 578 C C . LYS A 1 71 ? -1.122 8.357 12.047 1.00 95.06 71 LYS A C 1
ATOM 580 O O . LYS A 1 71 ? -0.698 9.496 12.207 1.00 95.06 71 LYS A O 1
ATOM 585 N N . ASN A 1 72 ? -2.104 7.857 12.796 1.00 94.06 72 ASN A N 1
ATOM 586 C CA . ASN A 1 72 ? -2.728 8.613 13.879 1.00 94.06 72 ASN A CA 1
ATOM 587 C C . ASN A 1 72 ? -1.747 8.938 15.018 1.00 94.06 72 ASN A C 1
ATOM 589 O O . ASN A 1 72 ? -1.757 10.053 15.532 1.00 94.06 72 ASN A O 1
ATOM 593 N N . TYR A 1 73 ? -0.907 7.978 15.411 1.00 94.50 73 TYR A N 1
ATOM 594 C CA . TYR A 1 73 ? 0.112 8.185 16.443 1.00 94.50 73 TYR A CA 1
ATOM 595 C C . TYR A 1 73 ? 1.277 9.046 15.946 1.00 94.50 73 TYR A C 1
ATOM 597 O O . TYR A 1 73 ? 1.714 9.937 16.671 1.00 94.50 73 TYR A O 1
ATOM 605 N N . GLU A 1 74 ? 1.715 8.864 14.694 1.00 92.50 74 GLU A N 1
ATOM 606 C CA . GLU A 1 74 ? 2.701 9.739 14.043 1.00 92.50 74 GLU A CA 1
ATOM 607 C C . GLU A 1 74 ? 2.227 11.202 14.047 1.00 92.50 74 GLU A C 1
ATOM 609 O O . GLU A 1 74 ? 2.976 12.092 14.445 1.00 92.50 74 GLU A O 1
ATOM 614 N N . ASN A 1 75 ? 0.963 11.456 13.684 1.00 90.69 75 ASN A N 1
ATOM 615 C CA . ASN A 1 75 ? 0.376 12.800 13.683 1.00 90.69 75 ASN A CA 1
ATOM 616 C C . ASN A 1 75 ? 0.373 13.448 15.080 1.00 90.69 75 ASN A C 1
ATOM 618 O O . ASN A 1 75 ? 0.580 14.653 15.213 1.00 90.69 75 ASN A O 1
ATOM 622 N N . LYS A 1 76 ? 0.172 12.640 16.125 1.00 91.75 76 LYS A N 1
ATOM 623 C CA . LYS A 1 76 ? 0.183 13.080 17.528 1.00 91.75 76 LYS A CA 1
ATOM 624 C C . LYS A 1 76 ? 1.592 13.190 18.119 1.00 91.75 76 LYS A C 1
ATOM 626 O O . LYS A 1 76 ? 1.726 13.694 19.231 1.00 91.75 76 LYS A O 1
ATOM 631 N N . GLY A 1 77 ? 2.622 12.726 17.407 1.00 93.06 77 GLY A N 1
ATOM 632 C CA . GLY A 1 77 ? 3.985 12.626 17.927 1.00 93.06 77 GLY A CA 1
ATOM 633 C C . GLY A 1 77 ? 4.136 11.599 19.055 1.00 93.06 77 GLY A C 1
ATOM 634 O O . GLY A 1 77 ? 4.991 11.771 19.916 1.00 93.06 77 GLY A O 1
ATOM 635 N N . ASP A 1 78 ? 3.305 10.554 19.072 1.00 94.25 78 ASP A N 1
ATOM 636 C CA . ASP A 1 78 ? 3.205 9.578 20.169 1.00 94.25 78 ASP A CA 1
ATOM 637 C C . ASP A 1 78 ? 3.518 8.148 19.692 1.00 94.25 78 ASP A C 1
ATOM 639 O O . ASP A 1 78 ? 2.762 7.201 19.902 1.00 94.25 78 ASP A O 1
ATOM 643 N N . MET A 1 79 ? 4.645 7.985 18.994 1.00 92.06 79 MET A N 1
ATOM 644 C CA . MET A 1 79 ? 5.074 6.666 18.508 1.00 92.06 79 MET A CA 1
ATOM 645 C C . MET A 1 79 ? 5.366 5.684 19.645 1.00 92.06 79 MET A C 1
ATOM 647 O O . MET A 1 79 ? 5.085 4.501 19.499 1.00 92.06 79 MET A O 1
ATOM 651 N N . TYR A 1 80 ? 5.794 6.179 20.810 1.00 90.75 80 TYR A N 1
ATOM 652 C CA . TYR A 1 80 ? 5.994 5.341 21.990 1.00 90.75 80 TYR A CA 1
ATOM 653 C C . TYR A 1 80 ? 4.729 4.554 22.349 1.00 90.75 80 TYR A C 1
ATOM 655 O O . TYR A 1 80 ? 4.788 3.342 22.535 1.00 90.75 80 TYR A O 1
ATOM 663 N N . SER A 1 81 ? 3.565 5.210 22.389 1.00 92.50 81 SER A N 1
ATOM 664 C CA . SER A 1 81 ? 2.304 4.525 22.693 1.00 92.50 81 SER A CA 1
ATOM 665 C C . SER A 1 81 ? 1.858 3.568 21.588 1.00 92.50 81 SER A C 1
ATOM 667 O O . SER A 1 81 ? 1.172 2.591 21.883 1.00 92.50 81 SER A O 1
ATOM 669 N N . TYR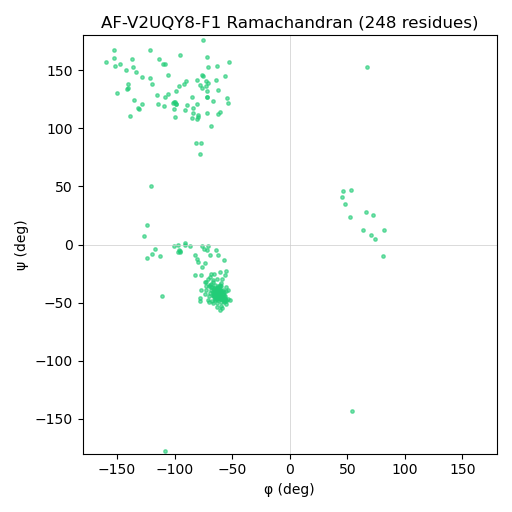 A 1 82 ? 2.238 3.823 20.332 1.00 92.25 82 TYR A N 1
ATOM 670 C CA . TYR A 1 82 ? 2.013 2.878 19.237 1.00 92.25 82 TYR A CA 1
ATOM 671 C C . TYR A 1 82 ? 2.825 1.591 19.437 1.00 92.25 82 TYR A C 1
ATOM 673 O O . TYR A 1 82 ? 2.280 0.499 19.283 1.00 92.25 82 TYR A O 1
ATOM 681 N N . ASP A 1 83 ? 4.087 1.709 19.848 1.00 88.56 83 ASP A N 1
ATOM 682 C CA . ASP A 1 83 ? 4.973 0.560 20.069 1.00 88.56 83 ASP A CA 1
ATOM 683 C C . ASP A 1 83 ? 4.523 -0.292 21.273 1.00 88.56 83 ASP A C 1
ATOM 685 O O . ASP A 1 83 ? 4.726 -1.505 21.298 1.00 88.56 83 ASP A O 1
ATOM 689 N N . GLN A 1 84 ? 3.813 0.309 22.238 1.00 91.00 84 GLN A N 1
ATOM 690 C CA . GLN A 1 84 ? 3.184 -0.401 23.364 1.00 91.00 84 GLN A CA 1
ATOM 691 C C . GLN A 1 84 ? 1.912 -1.186 22.986 1.00 91.00 84 GLN A C 1
ATOM 693 O O . GLN A 1 84 ? 1.343 -1.862 23.841 1.00 91.00 84 GLN A O 1
ATOM 698 N N . LEU A 1 85 ? 1.423 -1.118 21.738 1.00 88.69 85 LEU A N 1
ATOM 699 C CA . LEU A 1 85 ? 0.236 -1.879 21.319 1.00 88.69 85 LEU A CA 1
ATOM 700 C C . LEU A 1 85 ? 0.496 -3.392 21.184 1.00 88.69 85 LEU A C 1
ATOM 702 O O . LEU A 1 85 ? -0.452 -4.125 20.901 1.00 88.69 85 LEU A O 1
ATOM 706 N N . GLU A 1 86 ? 1.747 -3.847 21.356 1.00 82.62 86 GLU A N 1
ATOM 707 C CA . GLU A 1 86 ? 2.180 -5.257 21.289 1.00 82.62 86 GLU A CA 1
ATOM 708 C C . GLU A 1 86 ? 1.641 -5.997 20.051 1.00 82.62 86 GLU A C 1
ATOM 710 O O . GLU A 1 86 ? 1.295 -7.179 20.076 1.00 82.62 86 GLU A O 1
ATOM 715 N N . 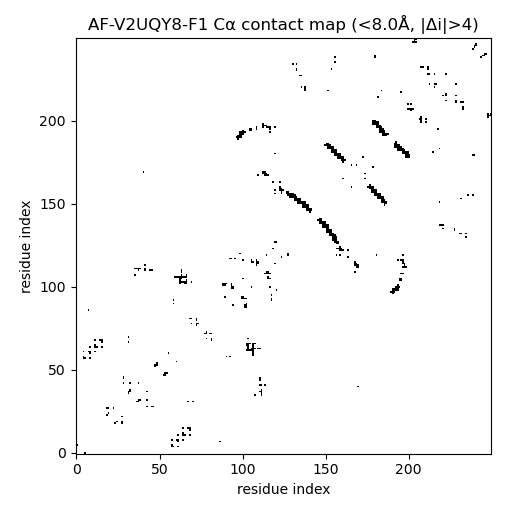LEU A 1 87 ? 1.535 -5.278 18.933 1.00 85.31 87 LEU A N 1
ATOM 716 C CA . LEU A 1 87 ? 1.091 -5.845 17.671 1.00 85.31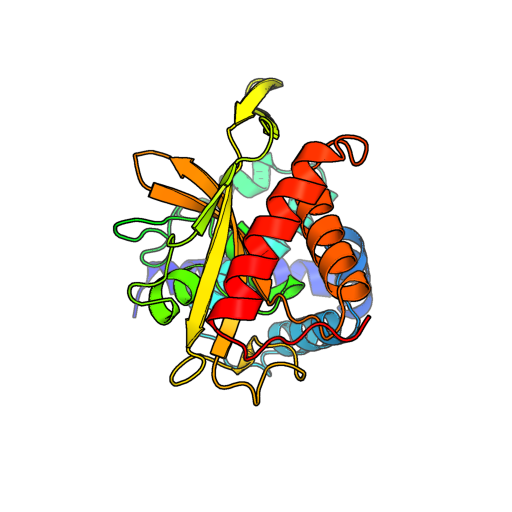 87 LEU A CA 1
ATOM 717 C C . LEU A 1 87 ? 2.202 -6.739 17.121 1.00 85.31 87 LEU A C 1
ATOM 719 O O . LEU A 1 87 ? 3.340 -6.289 17.015 1.00 85.31 87 LEU A O 1
ATOM 723 N N . ALA A 1 88 ? 1.879 -7.963 16.694 1.00 77.69 88 ALA A N 1
ATOM 724 C CA . ALA A 1 88 ? 2.885 -8.854 16.122 1.00 77.69 88 ALA A CA 1
ATOM 725 C C . ALA A 1 88 ? 3.614 -8.157 14.959 1.00 77.69 88 ALA A C 1
ATOM 727 O O . ALA A 1 88 ? 2.954 -7.645 14.045 1.00 77.69 88 ALA A O 1
ATOM 728 N N . GLU A 1 89 ? 4.949 -8.107 14.999 1.00 68.19 89 GLU A N 1
ATOM 729 C CA . GLU A 1 89 ? 5.772 -7.439 13.974 1.00 68.19 89 GLU A CA 1
ATOM 730 C C . GLU A 1 89 ? 5.519 -8.025 12.584 1.00 68.19 89 GLU A C 1
ATOM 732 O O . GLU A 1 89 ? 5.406 -7.307 11.593 1.00 68.19 89 GLU A O 1
ATOM 737 N N . ASN A 1 90 ? 5.354 -9.347 12.539 1.00 67.25 90 ASN A N 1
ATOM 738 C CA . ASN A 1 90 ? 5.002 -10.096 11.351 1.00 67.25 90 ASN A CA 1
ATOM 739 C C . ASN A 1 90 ? 3.683 -10.823 11.572 1.00 67.25 90 ASN A C 1
ATOM 741 O O . ASN A 1 90 ? 3.465 -11.439 12.614 1.00 67.25 90 ASN A O 1
ATOM 745 N N . ASN A 1 91 ? 2.825 -10.816 10.559 1.00 67.69 91 ASN A N 1
ATOM 746 C CA . ASN A 1 91 ? 1.722 -11.763 10.499 1.00 67.69 91 ASN A CA 1
ATOM 747 C C . ASN A 1 91 ? 2.158 -12.961 9.628 1.00 67.69 91 ASN A C 1
ATOM 749 O O . ASN A 1 91 ? 3.124 -12.887 8.872 1.00 67.69 91 ASN A O 1
ATOM 753 N N . ILE A 1 92 ? 1.449 -14.092 9.707 1.00 69.19 92 ILE A N 1
ATOM 754 C CA . ILE A 1 92 ? 1.791 -15.311 8.937 1.00 69.19 92 ILE A CA 1
ATOM 755 C C . ILE A 1 92 ? 1.887 -15.040 7.420 1.00 69.19 92 ILE A C 1
ATOM 757 O O . ILE A 1 92 ? 2.538 -15.793 6.702 1.00 69.19 92 ILE A O 1
ATOM 761 N N . ILE A 1 93 ? 1.239 -13.979 6.923 1.00 78.62 93 ILE A N 1
ATOM 762 C CA . ILE A 1 93 ? 1.230 -13.627 5.502 1.00 78.62 93 ILE A CA 1
ATOM 763 C C . ILE A 1 93 ? 2.271 -12.566 5.125 1.00 78.62 93 ILE A C 1
ATOM 765 O O . ILE A 1 93 ? 2.427 -12.320 3.940 1.00 78.62 93 ILE A O 1
ATOM 769 N N . SER A 1 94 ? 2.992 -11.960 6.071 1.00 87.12 94 SER A N 1
ATOM 770 C CA . SER A 1 94 ? 3.957 -10.888 5.797 1.00 87.12 94 SER A CA 1
ATOM 771 C C . SER A 1 94 ? 5.371 -11.392 5.536 1.00 87.12 94 SER A C 1
ATOM 773 O O . SER A 1 94 ? 6.266 -10.598 5.258 1.00 87.12 94 SER A O 1
ATOM 775 N N . ASN A 1 95 ? 5.578 -12.710 5.589 1.00 89.25 95 ASN A N 1
ATOM 776 C CA . ASN A 1 95 ? 6.878 -13.333 5.401 1.00 89.25 95 ASN A CA 1
ATOM 777 C C . ASN A 1 95 ? 6.767 -14.605 4.545 1.00 89.25 95 ASN A C 1
ATOM 779 O O . ASN A 1 95 ? 6.215 -15.621 4.970 1.00 89.25 95 ASN A O 1
ATOM 783 N N . GLY A 1 96 ? 7.290 -14.537 3.324 1.00 86.94 96 GLY A N 1
ATOM 784 C CA . GLY A 1 96 ? 7.361 -15.635 2.369 1.00 86.94 96 GLY A CA 1
ATOM 785 C C . GLY A 1 96 ? 8.787 -16.171 2.166 1.00 86.94 96 GLY A C 1
ATOM 786 O O . GLY A 1 96 ? 9.746 -15.713 2.789 1.00 86.94 96 GLY A O 1
ATOM 787 N N . PRO A 1 97 ? 8.966 -17.152 1.259 1.00 86.75 97 PRO A N 1
ATOM 788 C CA . PRO A 1 97 ? 10.273 -17.766 1.017 1.00 86.75 97 PRO A CA 1
ATOM 789 C C . PRO A 1 97 ? 11.334 -16.797 0.480 1.00 86.75 97 PRO A C 1
ATOM 791 O O . PRO A 1 97 ? 12.500 -16.907 0.842 1.00 86.75 97 PRO A O 1
ATOM 794 N N . CYS A 1 98 ? 10.938 -15.860 -0.386 1.00 87.25 98 CYS A N 1
ATOM 795 C CA . CYS A 1 98 ? 11.839 -14.914 -1.055 1.00 87.25 98 CYS A CA 1
ATOM 796 C C . CYS A 1 98 ? 11.430 -13.448 -0.873 1.00 87.25 98 CYS A C 1
ATOM 798 O O . CYS A 1 98 ? 12.009 -12.563 -1.503 1.00 87.25 98 CYS A O 1
ATOM 800 N N . TRP A 1 99 ? 10.426 -13.184 -0.041 1.00 90.69 99 TRP A N 1
ATOM 801 C CA . TRP A 1 99 ? 9.894 -11.848 0.173 1.00 90.69 99 TRP A CA 1
ATOM 802 C C . TRP A 1 99 ? 9.389 -11.672 1.595 1.00 90.69 99 TRP A C 1
ATOM 804 O O . TRP A 1 99 ? 9.001 -12.637 2.246 1.00 90.69 99 TRP A O 1
ATOM 814 N N . GLU A 1 100 ? 9.353 -10.432 2.050 1.00 93.56 100 GLU A N 1
ATOM 815 C CA . GLU A 1 100 ? 8.758 -10.033 3.320 1.00 93.56 100 GLU A CA 1
ATOM 816 C C . GLU A 1 100 ? 8.273 -8.583 3.245 1.00 93.56 100 GLU A C 1
ATOM 818 O O . GLU A 1 100 ? 8.586 -7.863 2.293 1.00 93.56 100 GLU A O 1
ATOM 823 N N . TYR A 1 101 ? 7.480 -8.148 4.219 1.00 93.56 101 TYR A N 1
ATOM 824 C CA . TYR A 1 101 ? 7.045 -6.760 4.322 1.00 93.56 101 TYR A CA 1
ATOM 825 C C . TYR A 1 101 ? 6.574 -6.391 5.729 1.00 93.56 101 TYR A C 1
ATOM 827 O O . TYR A 1 101 ? 6.101 -7.236 6.480 1.00 93.56 101 TYR A O 1
ATOM 835 N N . ASP A 1 102 ? 6.613 -5.096 6.043 1.00 92.31 102 ASP A N 1
ATOM 836 C CA . ASP A 1 102 ? 5.925 -4.536 7.209 1.00 92.31 102 ASP A CA 1
ATOM 837 C C . ASP A 1 102 ? 4.393 -4.533 6.956 1.00 92.31 102 ASP A C 1
ATOM 839 O O . ASP A 1 102 ? 3.934 -4.002 5.931 1.00 92.31 102 ASP A O 1
ATOM 843 N N . PRO A 1 103 ? 3.569 -5.108 7.856 1.00 94.06 103 PRO A N 1
ATOM 844 C CA . PRO A 1 103 ? 2.110 -5.147 7.712 1.00 94.06 103 PRO A CA 1
ATOM 845 C C . PRO A 1 103 ? 1.440 -3.772 7.525 1.00 94.06 103 PRO A C 1
ATOM 847 O O . PRO A 1 103 ? 0.522 -3.631 6.714 1.00 94.06 103 PRO A O 1
ATOM 850 N N . ALA A 1 104 ? 1.890 -2.735 8.236 1.00 94.12 104 ALA A N 1
ATOM 851 C CA . ALA A 1 104 ? 1.378 -1.373 8.090 1.00 94.12 104 ALA A CA 1
ATOM 852 C C . ALA A 1 104 ? 1.790 -0.755 6.742 1.00 94.12 104 ALA A C 1
ATOM 854 O O . ALA A 1 104 ? 0.989 -0.049 6.121 1.00 94.12 104 ALA A O 1
ATOM 855 N N . LYS A 1 105 ? 2.994 -1.052 6.234 1.00 93.69 105 LYS A N 1
ATOM 856 C CA . LYS A 1 105 ? 3.416 -0.658 4.877 1.00 93.69 105 LYS A CA 1
ATOM 857 C C . LYS A 1 105 ? 2.571 -1.337 3.804 1.00 93.69 105 LYS A C 1
ATOM 859 O O . LYS A 1 105 ? 2.182 -0.667 2.848 1.00 93.69 105 LYS A O 1
ATOM 864 N N . ASN A 1 106 ? 2.214 -2.614 3.968 1.00 95.31 106 ASN A N 1
ATOM 865 C CA . ASN A 1 106 ? 1.286 -3.264 3.039 1.00 95.31 106 ASN A CA 1
ATOM 866 C C . ASN A 1 106 ? -0.099 -2.605 3.083 1.00 95.31 106 ASN A C 1
ATOM 868 O O . ASN A 1 106 ? -0.654 -2.274 2.037 1.00 95.31 106 ASN A O 1
ATOM 872 N N . GLY A 1 107 ? -0.613 -2.307 4.282 1.00 95.69 107 GLY A N 1
ATOM 873 C CA . GLY A 1 107 ? -1.836 -1.522 4.467 1.00 95.69 107 GLY A CA 1
ATOM 874 C C . GLY A 1 107 ? -1.812 -0.199 3.704 1.00 95.69 107 GLY A C 1
ATOM 875 O O . GLY A 1 107 ? -2.745 0.103 2.955 1.00 95.69 107 GLY A O 1
ATOM 876 N N . GLN A 1 108 ? -0.710 0.547 3.829 1.00 95.62 108 GLN A N 1
ATOM 877 C CA . GLN A 1 108 ? -0.471 1.790 3.095 1.00 95.62 108 GLN A CA 1
ATOM 878 C C . GLN A 1 108 ? -0.459 1.565 1.577 1.00 95.62 108 GLN A C 1
ATOM 880 O O . GLN A 1 108 ? -1.049 2.342 0.822 1.00 95.62 108 GLN A O 1
ATOM 885 N N . ASN A 1 109 ? 0.193 0.502 1.111 1.00 94.88 109 ASN A N 1
ATOM 886 C CA . ASN A 1 109 ? 0.289 0.193 -0.309 1.00 94.88 109 ASN A CA 1
ATOM 887 C C . ASN A 1 109 ? -1.070 -0.176 -0.911 1.00 94.88 109 ASN A C 1
ATOM 889 O O . ASN A 1 109 ? -1.417 0.297 -1.995 1.00 94.88 109 ASN A O 1
ATOM 893 N N . ILE A 1 110 ? -1.881 -0.940 -0.179 1.00 95.06 110 ILE A N 1
ATOM 894 C CA . ILE A 1 110 ? -3.246 -1.273 -0.579 1.00 95.06 110 ILE A CA 1
ATOM 895 C C . ILE A 1 110 ? -4.056 0.006 -0.731 1.00 95.06 110 ILE A C 1
ATOM 897 O O . ILE A 1 110 ? -4.642 0.225 -1.787 1.00 95.06 110 ILE A O 1
ATOM 901 N N . ILE A 1 111 ? -4.086 0.885 0.273 1.00 95.19 111 ILE A N 1
ATOM 902 C CA . ILE A 1 111 ? -4.911 2.101 0.205 1.00 95.19 111 ILE A CA 1
ATOM 903 C C . ILE A 1 111 ? -4.402 3.107 -0.831 1.00 95.19 111 ILE A C 1
ATOM 905 O O . ILE A 1 111 ? -5.235 3.717 -1.492 1.00 95.19 111 ILE A O 1
ATOM 909 N N . LYS A 1 112 ? -3.087 3.234 -1.057 1.00 93.00 112 LYS A N 1
ATOM 910 C CA . LYS A 1 112 ? -2.530 4.154 -2.067 1.00 93.00 112 LYS A CA 1
ATOM 911 C C . LYS A 1 112 ? -2.632 3.618 -3.495 1.00 93.00 112 LYS A C 1
ATOM 913 O O . LYS A 1 112 ? -3.001 4.353 -4.406 1.00 93.00 112 LYS A O 1
ATOM 918 N N . HIS A 1 113 ? -2.275 2.354 -3.702 1.00 91.38 113 HIS A N 1
ATOM 919 C CA . HIS A 1 113 ? -1.976 1.813 -5.033 1.00 91.38 113 HIS A CA 1
ATOM 920 C C . HIS A 1 113 ? -2.894 0.666 -5.450 1.00 91.38 113 HIS A C 1
ATOM 922 O O . HIS A 1 113 ? -2.874 0.261 -6.611 1.00 91.38 113 HIS A O 1
ATOM 928 N N . GLY A 1 114 ? -3.727 0.167 -4.535 1.00 91.81 114 GLY A N 1
ATOM 929 C CA . GLY A 1 114 ? -4.709 -0.862 -4.846 1.00 91.81 114 GLY A CA 1
ATOM 930 C C . GLY A 1 114 ? -4.106 -2.241 -5.084 1.00 91.81 114 GLY A C 1
ATOM 931 O O . GLY A 1 114 ? -4.703 -3.040 -5.795 1.00 91.81 114 GLY A O 1
ATOM 932 N N . ILE A 1 115 ? -2.932 -2.523 -4.518 1.00 91.00 115 ILE A N 1
ATOM 933 C CA . ILE A 1 115 ? -2.259 -3.814 -4.663 1.00 91.00 115 ILE A CA 1
ATOM 934 C C . ILE A 1 115 ? -1.618 -4.245 -3.341 1.00 91.00 115 ILE A C 1
ATOM 936 O O . ILE A 1 115 ? -1.042 -3.426 -2.627 1.00 91.00 115 ILE A O 1
ATOM 940 N N . GLU A 1 116 ? -1.740 -5.529 -3.011 1.00 92.25 116 GLU A N 1
ATOM 941 C CA . GLU A 1 116 ? -1.112 -6.150 -1.839 1.00 92.25 116 GLU A CA 1
ATOM 942 C C . GLU A 1 116 ? 0.261 -6.725 -2.220 1.00 92.25 116 GLU A C 1
ATOM 944 O O . GLU A 1 116 ? 0.386 -7.385 -3.252 1.00 92.25 116 GLU A O 1
ATOM 949 N N . PHE A 1 117 ? 1.276 -6.559 -1.373 1.00 92.69 117 PHE A N 1
ATOM 950 C CA . PHE A 1 117 ? 2.626 -7.091 -1.595 1.00 92.69 117 PHE A CA 1
ATOM 951 C C . PHE A 1 117 ? 2.656 -8.615 -1.723 1.00 92.69 117 PHE A C 1
ATOM 953 O O . PHE A 1 117 ? 3.218 -9.139 -2.686 1.00 92.69 117 PHE A O 1
ATOM 960 N N . GLY A 1 118 ? 1.984 -9.334 -0.818 1.00 88.19 118 GLY A N 1
ATOM 961 C CA . GLY A 1 118 ? 1.893 -10.797 -0.892 1.00 88.19 118 GLY A CA 1
ATOM 962 C C . GLY A 1 118 ? 1.238 -11.272 -2.193 1.00 88.19 118 GLY A C 1
ATOM 963 O O . GLY A 1 118 ? 1.646 -12.280 -2.774 1.00 88.19 118 GLY A O 1
ATOM 964 N N . SER A 1 119 ? 0.284 -10.493 -2.712 1.00 88.81 119 SER A N 1
ATOM 965 C CA . SER A 1 119 ? -0.324 -10.738 -4.018 1.00 88.81 119 SER A CA 1
ATOM 966 C C . SER A 1 119 ? 0.666 -10.502 -5.164 1.00 88.81 119 SER A C 1
ATOM 968 O O . SER A 1 119 ? 0.667 -11.285 -6.108 1.00 88.81 119 SER A O 1
ATOM 970 N N . VAL A 1 120 ? 1.535 -9.484 -5.104 1.00 89.56 120 VAL A N 1
ATOM 971 C CA . VAL A 1 120 ? 2.564 -9.253 -6.141 1.00 89.56 120 VAL A CA 1
ATOM 972 C C . VAL A 1 120 ? 3.466 -10.470 -6.305 1.00 89.56 120 VAL A C 1
ATOM 974 O O . VAL A 1 120 ? 3.678 -10.933 -7.424 1.00 89.56 120 VAL A O 1
ATOM 977 N N . ALA A 1 121 ? 3.954 -11.024 -5.198 1.00 86.69 121 ALA A N 1
ATOM 978 C CA . ALA A 1 121 ? 4.797 -12.210 -5.250 1.00 86.69 121 ALA A CA 1
ATOM 979 C C . ALA A 1 121 ? 4.015 -13.461 -5.691 1.00 86.69 121 ALA A C 1
ATOM 981 O O . ALA A 1 121 ? 4.502 -14.237 -6.512 1.00 86.69 121 ALA A O 1
ATOM 982 N N . SER A 1 122 ? 2.788 -13.644 -5.192 1.00 86.06 122 SER A N 1
ATOM 983 C CA . SER A 1 122 ? 1.980 -14.844 -5.467 1.00 86.06 122 SER A CA 1
ATOM 984 C C . SER A 1 122 ? 1.485 -14.912 -6.913 1.00 86.06 122 SER A C 1
ATOM 986 O O . SER A 1 122 ? 1.580 -15.956 -7.557 1.00 86.06 122 SER A O 1
ATOM 988 N N . TYR A 1 123 ? 0.988 -13.795 -7.446 1.00 84.88 123 TYR A N 1
ATOM 989 C CA . TYR A 1 123 ? 0.474 -13.698 -8.816 1.00 84.88 123 TYR A CA 1
ATOM 990 C C . TYR A 1 123 ? 1.544 -13.278 -9.826 1.00 84.88 123 TYR A C 1
ATOM 992 O O . TYR A 1 123 ? 1.249 -13.169 -11.016 1.00 84.88 123 TYR A O 1
ATOM 1000 N N . GLY A 1 124 ? 2.786 -13.075 -9.378 1.00 77.50 124 GLY A N 1
ATOM 1001 C CA . GLY A 1 124 ? 3.930 -12.877 -10.261 1.00 77.50 124 GLY A CA 1
ATOM 1002 C C . GLY A 1 124 ? 4.447 -14.163 -10.906 1.00 77.50 124 GLY A C 1
ATOM 1003 O O . GLY A 1 124 ? 5.118 -14.120 -11.939 1.00 77.50 124 GLY A O 1
ATOM 1004 N N . GLY A 1 125 ? 4.111 -15.323 -10.331 1.00 74.62 125 GLY A N 1
ATOM 1005 C CA . GLY A 1 125 ? 4.594 -16.621 -10.795 1.00 74.62 125 GLY A CA 1
ATOM 1006 C C . GLY A 1 125 ? 6.125 -16.673 -10.872 1.00 74.62 125 GLY A C 1
ATOM 1007 O O . GLY A 1 125 ? 6.825 -16.061 -10.069 1.00 74.62 125 GLY A O 1
ATOM 1008 N N . GLY A 1 126 ? 6.660 -17.370 -11.878 1.00 69.75 126 GLY A N 1
ATOM 1009 C CA . GLY A 1 126 ? 8.108 -17.417 -12.137 1.00 69.75 126 GLY A CA 1
ATOM 1010 C C . GLY A 1 126 ? 8.708 -16.115 -12.689 1.00 69.75 126 GLY A C 1
ATOM 1011 O O . GLY A 1 126 ? 9.909 -16.065 -12.936 1.00 69.75 126 GLY A O 1
ATOM 1012 N N . ASP A 1 127 ? 7.890 -15.081 -12.913 1.00 70.00 127 ASP A N 1
ATOM 1013 C CA . ASP A 1 127 ? 8.332 -13.774 -13.408 1.00 70.00 127 ASP A CA 1
ATOM 1014 C C . ASP A 1 127 ? 8.557 -12.752 -12.276 1.00 70.00 127 ASP A C 1
ATOM 1016 O O . ASP A 1 127 ? 9.031 -11.642 -12.538 1.00 70.00 127 ASP A O 1
ATOM 1020 N N . PHE A 1 128 ? 8.248 -13.099 -11.020 1.00 77.31 128 PHE A N 1
ATOM 1021 C CA . PHE A 1 128 ? 8.594 -12.255 -9.877 1.00 77.31 128 PHE A CA 1
ATOM 1022 C C . PHE A 1 128 ? 10.119 -12.110 -9.758 1.00 77.31 128 PHE A C 1
ATOM 1024 O O . PHE A 1 128 ? 10.854 -13.091 -9.853 1.00 77.31 128 PHE A O 1
ATOM 1031 N N . GLY A 1 129 ? 10.614 -10.881 -9.576 1.00 67.75 129 GLY A N 1
ATOM 1032 C CA . GLY A 1 129 ? 12.058 -10.633 -9.475 1.00 67.75 129 GLY A CA 1
ATOM 1033 C C . GLY A 1 129 ? 12.822 -10.722 -10.800 1.00 67.75 129 GLY A C 1
ATOM 1034 O O . GLY A 1 129 ? 14.046 -10.625 -10.793 1.00 67.75 129 GLY A O 1
ATOM 1035 N N . ARG A 1 130 ? 12.141 -10.912 -11.940 1.00 68.62 130 ARG A N 1
ATOM 1036 C CA . ARG A 1 130 ? 12.807 -11.231 -13.212 1.00 68.62 130 ARG A CA 1
ATOM 1037 C C . ARG A 1 130 ? 13.676 -10.100 -13.754 1.00 68.62 130 ARG A C 1
ATOM 1039 O O . ARG A 1 130 ? 14.671 -10.377 -14.421 1.00 68.62 130 ARG A O 1
ATOM 1046 N N . LEU A 1 131 ? 13.296 -8.849 -13.508 1.00 70.12 131 LEU A N 1
ATOM 1047 C CA . LEU A 1 131 ? 14.075 -7.684 -13.909 1.00 70.12 131 LEU A CA 1
ATOM 1048 C C . LEU A 1 131 ? 14.229 -6.740 -12.728 1.00 70.12 131 LEU A C 1
ATOM 1050 O O . LEU A 1 131 ? 13.256 -6.208 -12.193 1.00 70.12 131 LEU A O 1
ATOM 1054 N N . ILE A 1 132 ? 15.485 -6.576 -12.336 1.00 71.06 132 ILE A N 1
ATOM 1055 C CA . ILE A 1 132 ? 15.912 -5.777 -11.201 1.00 71.06 132 ILE A CA 1
ATOM 1056 C C . ILE A 1 132 ? 16.713 -4.618 -11.770 1.00 71.06 132 ILE A C 1
ATOM 1058 O O . ILE A 1 132 ? 17.715 -4.829 -12.452 1.00 71.06 132 ILE A O 1
ATOM 1062 N N . SER A 1 133 ? 16.261 -3.402 -11.494 1.00 68.25 133 SER A N 1
ATOM 1063 C CA . SER A 1 133 ? 17.046 -2.201 -11.716 1.00 68.25 133 SER A CA 1
ATOM 1064 C C . SER A 1 133 ? 17.536 -1.686 -10.376 1.00 68.25 133 SER A C 1
ATOM 1066 O O . SER A 1 133 ? 16.762 -1.506 -9.433 1.00 68.25 133 SER A O 1
ATOM 1068 N N . TYR A 1 134 ? 18.832 -1.430 -10.314 1.00 65.94 134 TYR A N 1
ATOM 1069 C CA . TYR A 1 134 ? 19.475 -0.854 -9.148 1.00 65.94 134 TYR A CA 1
ATOM 1070 C C . TYR A 1 134 ? 19.201 0.646 -9.112 1.00 65.94 134 TYR A C 1
ATOM 1072 O O . TYR A 1 134 ? 19.244 1.318 -10.147 1.00 65.94 134 TYR A O 1
ATOM 1080 N N . THR A 1 135 ? 18.889 1.157 -7.926 1.00 64.88 135 THR A N 1
ATOM 1081 C CA . THR A 1 135 ? 18.828 2.596 -7.668 1.00 64.88 135 THR A CA 1
ATOM 1082 C C . THR A 1 135 ? 19.930 2.979 -6.685 1.00 64.88 135 THR A C 1
ATOM 1084 O O . THR A 1 135 ? 20.478 2.104 -6.020 1.00 64.88 135 THR A O 1
ATOM 1087 N N . ALA A 1 136 ? 20.298 4.264 -6.641 1.00 56.41 136 ALA A N 1
ATOM 1088 C CA . ALA A 1 136 ? 21.270 4.780 -5.673 1.00 56.41 136 ALA A CA 1
ATOM 1089 C C . ALA A 1 136 ? 20.884 4.404 -4.226 1.00 56.41 136 ALA A C 1
ATOM 1091 O O . ALA A 1 136 ? 19.703 4.130 -3.977 1.00 56.41 136 ALA A O 1
ATOM 1092 N N . PRO A 1 137 ? 21.851 4.382 -3.285 1.00 58.31 137 PRO A N 1
ATOM 1093 C CA . PRO A 1 137 ? 21.560 4.090 -1.886 1.00 58.31 137 PRO A CA 1
ATOM 1094 C C . PRO A 1 137 ? 20.459 5.029 -1.391 1.00 58.31 137 PRO A C 1
ATOM 1096 O O . PRO A 1 137 ? 20.576 6.253 -1.476 1.00 58.31 137 PRO A O 1
ATOM 1099 N N . GLY A 1 138 ? 19.356 4.442 -0.927 1.00 57.00 138 GLY A N 1
ATOM 1100 C CA . GLY A 1 138 ? 18.373 5.182 -0.160 1.00 57.00 138 GLY A CA 1
ATOM 1101 C C . GLY A 1 138 ? 18.993 5.485 1.192 1.00 57.00 138 GLY A C 1
ATOM 1102 O O . GLY A 1 138 ? 19.677 4.637 1.759 1.00 57.00 138 GLY A O 1
ATOM 1103 N N . ARG A 1 139 ? 18.773 6.688 1.706 1.00 59.94 139 ARG A N 1
ATOM 1104 C CA . ARG A 1 139 ? 19.182 7.023 3.066 1.00 59.94 139 ARG A CA 1
ATOM 1105 C C . ARG A 1 139 ? 17.991 6.837 3.990 1.00 59.94 139 ARG A C 1
ATOM 1107 O O . ARG A 1 139 ? 16.870 7.195 3.625 1.00 59.94 139 ARG A O 1
ATOM 1114 N N . TRP A 1 140 ? 18.208 6.239 5.148 1.00 60.81 140 TRP A N 1
ATOM 1115 C CA . TRP A 1 140 ? 17.197 6.122 6.192 1.00 60.81 140 TRP A CA 1
ATOM 1116 C C . TRP A 1 140 ? 17.829 6.437 7.542 1.00 60.81 140 TRP A C 1
ATOM 1118 O O . TRP A 1 140 ? 19.035 6.310 7.704 1.00 60.81 140 TRP A O 1
ATOM 1128 N N . ILE A 1 141 ? 17.021 6.914 8.485 1.00 57.12 141 ILE A N 1
ATOM 1129 C CA . ILE A 1 141 ? 17.477 7.211 9.842 1.00 57.12 141 ILE A CA 1
ATOM 1130 C C . ILE A 1 141 ? 17.065 6.038 10.725 1.00 57.12 141 ILE A C 1
ATOM 1132 O O . ILE A 1 141 ? 15.874 5.712 10.769 1.00 57.12 141 ILE A O 1
ATOM 1136 N N . ASN A 1 142 ? 18.032 5.405 11.384 1.00 65.19 142 ASN A N 1
ATOM 1137 C CA . ASN A 1 142 ? 17.773 4.298 12.295 1.00 65.19 142 ASN A CA 1
ATOM 1138 C C . ASN A 1 142 ? 17.182 4.762 13.636 1.00 65.19 142 ASN A C 1
ATOM 1140 O O . ASN A 1 142 ? 16.993 5.956 13.876 1.00 65.19 142 ASN A O 1
ATOM 1144 N N . GLU A 1 143 ? 16.828 3.810 14.501 1.00 55.97 143 GLU A N 1
ATOM 1145 C CA . GLU A 1 143 ? 16.218 4.088 15.813 1.00 55.97 143 GLU A CA 1
ATOM 1146 C C . GLU A 1 143 ? 17.131 4.929 16.724 1.00 55.97 143 GLU A C 1
ATOM 1148 O O . GLU A 1 143 ? 16.641 5.669 17.577 1.00 55.97 143 GLU A O 1
ATOM 1153 N N . ASP A 1 144 ? 18.443 4.883 16.478 1.00 69.75 144 ASP A N 1
ATOM 1154 C CA . ASP A 1 144 ? 19.469 5.659 17.176 1.00 69.75 144 ASP A CA 1
ATOM 1155 C C . ASP A 1 144 ? 19.691 7.058 16.564 1.00 69.75 144 ASP A C 1
ATOM 1157 O O . ASP A 1 144 ? 20.478 7.858 17.075 1.00 69.75 144 ASP A O 1
ATOM 1161 N N . GLY A 1 145 ? 18.970 7.397 15.490 1.00 64.31 145 GLY A N 1
ATOM 1162 C CA . GLY A 1 145 ? 19.093 8.680 14.804 1.00 64.31 145 GLY A CA 1
ATOM 1163 C C . GLY A 1 145 ? 20.255 8.752 13.807 1.00 64.31 145 GLY A C 1
ATOM 1164 O O . GLY A 1 145 ? 20.585 9.850 13.353 1.00 64.31 145 GLY A O 1
ATOM 1165 N N . GLU A 1 146 ? 20.875 7.624 13.459 1.00 66.12 146 GLU A N 1
ATOM 1166 C CA . GLU A 1 146 ? 21.997 7.558 12.522 1.00 66.12 146 GLU A CA 1
ATOM 1167 C C . GLU A 1 146 ? 21.519 7.351 11.080 1.00 66.12 146 GLU A C 1
ATOM 1169 O O . GLU A 1 146 ? 20.578 6.606 10.813 1.00 66.12 146 GLU A O 1
ATOM 1174 N N . GLU A 1 147 ? 22.171 8.033 10.136 1.00 65.56 147 GLU A N 1
ATOM 1175 C CA . GLU A 1 147 ? 21.882 7.909 8.707 1.00 65.56 147 GLU A CA 1
ATOM 1176 C C . GLU A 1 147 ? 22.551 6.643 8.155 1.00 65.56 147 GLU A C 1
ATOM 1178 O O . GLU A 1 147 ? 23.775 6.561 8.050 1.00 65.56 147 GLU A O 1
ATOM 1183 N N . GLU A 1 148 ? 21.739 5.660 7.787 1.00 67.00 148 GLU A N 1
ATOM 1184 C CA . GLU A 1 148 ? 22.166 4.416 7.167 1.00 67.00 148 GLU A CA 1
ATOM 1185 C C . GLU A 1 148 ? 21.836 4.399 5.670 1.00 67.00 148 GLU A C 1
ATOM 1187 O O . GLU A 1 148 ? 20.820 4.929 5.207 1.00 67.00 148 GLU A O 1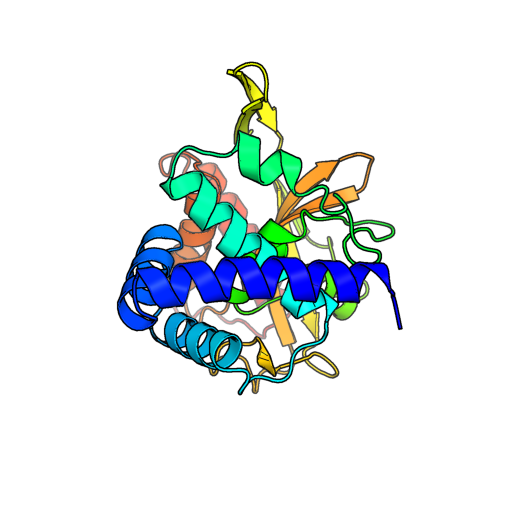
ATOM 1192 N N . GLU A 1 149 ? 22.710 3.759 4.893 1.00 65.69 149 GLU A N 1
ATOM 1193 C CA . GLU A 1 149 ? 22.475 3.503 3.476 1.00 65.69 149 GLU A CA 1
ATOM 1194 C C . GLU A 1 149 ? 21.794 2.143 3.305 1.00 65.69 149 GLU A C 1
ATOM 1196 O O . GLU A 1 149 ? 22.371 1.094 3.585 1.00 65.69 149 GLU A O 1
ATOM 1201 N N . GLU A 1 150 ? 20.566 2.152 2.793 1.00 71.00 150 GLU A N 1
ATOM 1202 C CA . GLU A 1 150 ? 19.857 0.946 2.382 1.00 71.00 150 GLU A CA 1
ATOM 1203 C C . GLU A 1 150 ? 19.768 0.922 0.855 1.00 71.00 150 GLU A C 1
ATOM 1205 O O . GLU A 1 150 ? 19.200 1.815 0.215 1.00 71.00 150 GLU A O 1
ATOM 1210 N N . GLU A 1 151 ? 20.340 -0.110 0.235 1.00 76.19 151 GLU A N 1
ATOM 1211 C CA . GLU A 1 151 ? 20.267 -0.272 -1.213 1.00 76.19 151 GLU A CA 1
ATOM 1212 C C . GLU A 1 151 ? 18.822 -0.585 -1.627 1.00 76.19 151 GLU A C 1
ATOM 1214 O O . GLU A 1 151 ? 18.337 -1.717 -1.518 1.00 76.19 151 GLU A O 1
ATOM 1219 N N . ARG A 1 152 ? 18.126 0.433 -2.139 1.00 81.38 152 ARG A N 1
ATOM 1220 C CA . ARG A 1 152 ? 16.802 0.273 -2.735 1.00 81.38 152 ARG A CA 1
ATOM 1221 C C . ARG A 1 152 ? 16.942 -0.249 -4.159 1.00 81.38 152 ARG A C 1
ATOM 1223 O O . ARG A 1 152 ? 17.828 0.146 -4.922 1.00 81.38 152 ARG A O 1
ATOM 1230 N N . ARG A 1 153 ? 16.037 -1.145 -4.533 1.00 84.19 153 ARG A N 1
ATOM 1231 C CA . ARG A 1 153 ? 15.963 -1.756 -5.860 1.00 84.19 153 ARG A CA 1
ATOM 1232 C C . ARG A 1 153 ? 14.553 -1.614 -6.396 1.00 84.19 153 ARG A C 1
ATOM 1234 O O . ARG A 1 153 ? 13.580 -1.727 -5.651 1.00 84.19 153 ARG A O 1
ATOM 1241 N N . ILE A 1 154 ? 14.442 -1.411 -7.703 1.00 85.50 154 ILE A N 1
ATOM 1242 C CA . ILE A 1 154 ? 13.163 -1.494 -8.398 1.00 85.50 154 ILE A CA 1
ATOM 1243 C C . ILE A 1 154 ? 13.088 -2.846 -9.090 1.00 85.50 154 ILE A C 1
ATOM 1245 O O . ILE A 1 154 ? 13.867 -3.154 -9.992 1.00 85.50 154 ILE A O 1
ATOM 1249 N N . VAL A 1 155 ? 12.125 -3.647 -8.659 1.00 86.31 155 VAL A N 1
ATOM 1250 C CA . VAL A 1 155 ? 11.779 -4.925 -9.263 1.00 86.31 155 VAL A CA 1
ATOM 1251 C C . VAL A 1 155 ? 10.554 -4.721 -10.124 1.00 86.31 155 VAL A C 1
ATOM 1253 O O . VAL A 1 155 ? 9.497 -4.319 -9.643 1.00 86.31 155 VAL A O 1
ATOM 1256 N N . PHE A 1 156 ? 10.679 -5.048 -11.398 1.00 84.38 156 PHE A N 1
ATOM 1257 C CA . PHE A 1 156 ? 9.532 -5.114 -12.276 1.00 84.38 156 PHE A CA 1
ATOM 1258 C C . PHE A 1 156 ? 9.079 -6.562 -12.420 1.00 84.38 156 PHE A C 1
ATOM 1260 O O . PHE A 1 156 ? 9.880 -7.466 -12.673 1.00 84.38 156 PHE A O 1
ATOM 1267 N N . SER A 1 157 ? 7.779 -6.776 -12.273 1.00 82.81 157 SER A N 1
A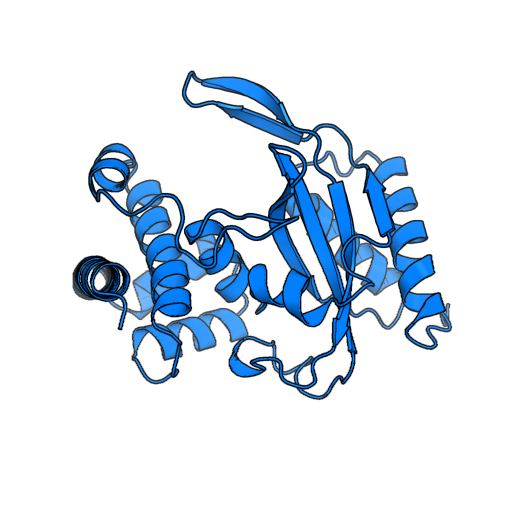TOM 1268 C CA . SER A 1 157 ? 7.164 -8.093 -12.348 1.00 82.81 157 SER A CA 1
ATOM 1269 C C . SER A 1 157 ? 5.920 -8.063 -13.220 1.00 82.81 157 SER A C 1
ATOM 1271 O O . SER A 1 157 ? 5.205 -7.064 -13.321 1.00 82.81 157 SER A O 1
ATOM 1273 N N . LYS A 1 158 ? 5.674 -9.191 -13.878 1.00 83.38 158 LYS A N 1
ATOM 1274 C CA . LYS A 1 158 ? 4.378 -9.473 -14.480 1.00 83.38 158 LYS A CA 1
ATOM 1275 C C . LYS A 1 158 ? 3.420 -9.864 -13.363 1.00 83.38 158 LYS A C 1
ATOM 1277 O O . LYS A 1 158 ? 3.850 -10.511 -12.422 1.00 83.38 158 LYS A O 1
ATOM 1282 N N . TYR A 1 159 ? 2.152 -9.508 -13.476 1.00 86.19 159 TYR A N 1
ATOM 1283 C CA . TYR A 1 159 ? 1.120 -9.885 -12.521 1.00 86.19 159 TYR A CA 1
ATOM 1284 C C . TYR A 1 159 ? -0.083 -10.418 -13.281 1.00 86.19 159 TYR A C 1
ATOM 1286 O O . TYR A 1 159 ? -0.690 -9.695 -14.070 1.00 86.19 159 TYR A O 1
ATOM 1294 N N . TYR A 1 160 ? -0.422 -11.683 -13.058 1.00 86.38 160 TYR A N 1
ATOM 1295 C CA . TYR A 1 160 ? -1.592 -12.307 -13.670 1.00 86.38 160 TYR A CA 1
ATOM 1296 C C . TYR A 1 160 ? -2.827 -11.984 -12.828 1.00 86.38 160 TYR A C 1
ATOM 1298 O O . TYR A 1 160 ? -2.902 -12.358 -11.661 1.00 86.38 160 TYR A O 1
ATOM 1306 N N . THR A 1 161 ? -3.806 -11.282 -13.397 1.00 85.94 161 THR A N 1
ATOM 1307 C CA . THR A 1 161 ? -4.989 -10.848 -12.631 1.00 85.94 161 THR A CA 1
ATOM 1308 C C . THR A 1 161 ? -6.030 -11.949 -12.462 1.00 85.94 161 THR A C 1
ATOM 1310 O O . THR A 1 161 ? -6.957 -11.812 -11.659 1.00 85.94 161 THR A O 1
ATOM 1313 N N . ASN A 1 162 ? -5.897 -13.050 -13.204 1.00 81.94 162 ASN A N 1
ATOM 1314 C CA . ASN A 1 162 ? -6.785 -14.193 -13.073 1.00 81.94 162 ASN A CA 1
ATOM 1315 C C . ASN A 1 162 ? -6.605 -14.855 -11.697 1.00 81.94 162 ASN A C 1
ATOM 1317 O O . ASN A 1 162 ? -5.502 -15.248 -11.323 1.00 81.94 162 ASN A O 1
ATOM 1321 N N . GLY A 1 163 ? -7.696 -14.968 -10.939 1.00 74.69 163 GLY A N 1
ATOM 1322 C CA . GLY A 1 163 ? -7.690 -15.470 -9.562 1.00 74.69 163 GLY A CA 1
ATOM 1323 C C . GLY A 1 163 ? -7.287 -14.443 -8.496 1.00 74.69 163 GLY A C 1
ATOM 1324 O O . GLY A 1 163 ? -7.486 -14.718 -7.316 1.00 74.69 163 GLY A O 1
ATOM 1325 N N . ALA A 1 164 ? -6.795 -13.262 -8.884 1.00 79.31 164 ALA A N 1
ATOM 1326 C CA . ALA A 1 164 ? -6.469 -12.187 -7.954 1.00 79.31 164 ALA A CA 1
ATOM 1327 C C . ALA A 1 164 ? -7.721 -11.535 -7.351 1.00 79.31 164 ALA A C 1
ATOM 1329 O O . ALA A 1 164 ? -8.786 -11.466 -7.974 1.00 79.31 164 ALA A O 1
ATOM 1330 N N . ASP A 1 165 ? -7.579 -10.985 -6.144 1.00 76.94 165 ASP A N 1
ATOM 1331 C CA . ASP A 1 165 ? -8.645 -10.209 -5.519 1.00 76.94 165 ASP A CA 1
ATOM 1332 C C . ASP A 1 165 ? -8.731 -8.803 -6.131 1.00 76.94 165 ASP A C 1
ATOM 1334 O O . ASP A 1 165 ? -8.152 -7.827 -5.647 1.00 76.94 165 ASP A O 1
ATOM 1338 N N . LYS A 1 166 ? -9.497 -8.696 -7.220 1.00 78.12 166 LYS A N 1
ATOM 1339 C CA . LYS A 1 166 ? -9.681 -7.456 -7.988 1.00 78.12 166 LYS A CA 1
ATOM 1340 C C . LYS A 1 166 ? -10.367 -6.330 -7.199 1.00 78.12 166 LYS A C 1
ATOM 1342 O O . LYS A 1 166 ? -10.491 -5.222 -7.717 1.00 78.12 166 LYS A O 1
ATOM 1347 N N . LYS A 1 167 ? -10.823 -6.563 -5.957 1.00 79.00 167 LYS A N 1
ATOM 1348 C CA . LYS A 1 167 ? -11.489 -5.523 -5.149 1.00 79.00 167 LYS A CA 1
ATOM 1349 C C . LYS A 1 167 ? -10.555 -4.376 -4.763 1.00 79.00 167 LYS A C 1
ATOM 1351 O O . LYS A 1 167 ? -11.035 -3.278 -4.499 1.00 79.00 167 LYS A O 1
ATOM 1356 N N . PHE A 1 168 ? -9.249 -4.637 -4.699 1.00 79.44 168 PHE A N 1
ATOM 1357 C CA . PHE A 1 168 ? -8.258 -3.620 -4.351 1.00 79.44 168 PHE A CA 1
ATOM 1358 C C . PHE A 1 168 ? -7.882 -2.756 -5.545 1.00 79.44 168 PHE A C 1
ATOM 1360 O O . PHE A 1 168 ? -7.507 -1.598 -5.346 1.00 79.44 168 PHE A O 1
ATOM 1367 N N . PHE A 1 169 ? -8.025 -3.297 -6.757 1.00 81.12 169 PHE A N 1
ATOM 1368 C CA . PHE A 1 169 ? -7.576 -2.653 -7.979 1.00 81.12 169 PHE A CA 1
ATOM 1369 C C . PHE A 1 169 ? -8.339 -1.358 -8.213 1.00 81.12 169 PHE A C 1
ATOM 1371 O O . PHE A 1 169 ? -9.550 -1.278 -7.989 1.00 81.12 169 PHE A O 1
ATOM 1378 N N . LEU A 1 170 ? -7.607 -0.359 -8.703 1.00 79.56 170 LEU A N 1
ATOM 1379 C CA . LEU A 1 170 ? -8.224 0.801 -9.331 1.00 79.56 170 LEU A CA 1
ATOM 1380 C C . LEU A 1 170 ? -9.123 0.330 -10.475 1.00 79.56 170 LEU A C 1
ATOM 1382 O O . LEU A 1 170 ? -8.773 -0.622 -11.180 1.00 79.56 170 LEU A O 1
ATOM 1386 N N . ASP A 1 171 ? -10.244 1.016 -10.684 1.00 80.00 171 ASP A N 1
ATOM 1387 C CA . ASP A 1 171 ? -11.252 0.618 -11.674 1.00 80.00 171 ASP A CA 1
ATOM 1388 C C . ASP A 1 171 ? -10.638 0.422 -13.068 1.00 80.00 171 ASP A C 1
ATOM 1390 O O . ASP A 1 171 ? -10.917 -0.568 -13.743 1.00 80.00 171 ASP A O 1
ATOM 1394 N N . ARG A 1 172 ? -9.687 1.286 -13.441 1.00 81.12 172 ARG A N 1
ATOM 1395 C CA . ARG A 1 172 ? -8.957 1.248 -14.721 1.00 81.12 172 ARG A CA 1
ATOM 1396 C C . ARG A 1 172 ? -8.104 -0.008 -14.981 1.00 81.12 172 ARG A C 1
ATOM 1398 O O . ARG A 1 172 ? -7.558 -0.126 -16.075 1.00 81.12 172 ARG A O 1
ATOM 1405 N N . PHE A 1 173 ? -7.931 -0.888 -13.993 1.00 84.12 173 PHE A N 1
ATOM 1406 C CA . PHE A 1 173 ? -7.119 -2.112 -14.092 1.00 84.12 173 PHE A CA 1
ATOM 1407 C C . PHE A 1 173 ? -7.934 -3.400 -13.927 1.00 84.12 173 PHE A C 1
ATOM 1409 O O . PHE A 1 173 ? -7.379 -4.493 -14.014 1.00 84.12 173 PHE A O 1
ATOM 1416 N N . LYS A 1 174 ? -9.240 -3.309 -13.639 1.00 83.06 174 LYS A N 1
ATOM 1417 C CA . LYS A 1 174 ? -10.059 -4.485 -13.297 1.00 83.06 174 LYS A CA 1
ATOM 1418 C C . LYS A 1 174 ? -10.234 -5.461 -14.460 1.00 83.06 174 LYS A C 1
ATOM 1420 O O . LYS A 1 174 ? -10.325 -6.669 -14.222 1.00 83.06 174 LYS A O 1
ATOM 1425 N N . ASP A 1 175 ? -10.232 -4.946 -15.682 1.00 84.31 175 ASP A N 1
ATOM 1426 C CA . ASP A 1 175 ? -10.486 -5.725 -16.895 1.00 84.31 175 ASP A CA 1
ATOM 1427 C C . ASP A 1 175 ? -9.204 -6.217 -17.583 1.00 84.31 175 ASP A C 1
ATOM 1429 O O . ASP A 1 175 ? -9.280 -7.005 -18.518 1.00 84.31 175 ASP A O 1
ATOM 1433 N N . ASP A 1 176 ? -8.025 -5.800 -17.112 1.00 83.50 176 ASP A N 1
ATOM 1434 C CA . ASP A 1 176 ? -6.755 -6.269 -17.665 1.00 83.50 176 ASP A CA 1
ATOM 1435 C C . ASP A 1 176 ? -6.460 -7.696 -17.177 1.00 83.50 176 ASP A C 1
ATOM 1437 O O . ASP A 1 176 ? -6.561 -7.977 -15.982 1.00 83.50 176 ASP A O 1
ATOM 1441 N N . ASP A 1 177 ? -6.043 -8.596 -18.071 1.00 84.12 177 ASP A N 1
ATOM 1442 C CA . ASP A 1 177 ? -5.641 -9.972 -17.721 1.00 84.12 177 ASP A CA 1
ATOM 1443 C C . ASP A 1 177 ? -4.236 -10.043 -17.105 1.00 84.12 177 ASP A C 1
ATOM 1445 O O . ASP A 1 177 ? -3.895 -10.962 -16.350 1.00 84.12 177 ASP A O 1
ATOM 1449 N N . ILE A 1 178 ? -3.396 -9.069 -17.450 1.00 84.69 178 ILE A N 1
ATOM 1450 C CA . ILE A 1 178 ? -1.996 -9.002 -17.054 1.00 84.69 178 ILE A CA 1
ATOM 1451 C C . ILE A 1 178 ? -1.651 -7.543 -16.740 1.00 84.69 178 ILE A C 1
ATOM 1453 O O . ILE A 1 178 ? -1.995 -6.645 -17.504 1.00 84.69 178 ILE A O 1
ATOM 1457 N N . LEU A 1 179 ? -0.962 -7.314 -15.621 1.00 86.31 179 LEU A N 1
ATOM 1458 C CA . LEU A 1 179 ? -0.485 -6.003 -15.182 1.00 86.31 179 LEU A CA 1
ATOM 1459 C C . LEU A 1 179 ? 1.037 -5.991 -15.010 1.00 86.31 179 LEU A C 1
ATOM 1461 O O . LEU A 1 179 ? 1.645 -6.982 -14.597 1.00 86.31 179 LEU A O 1
ATOM 1465 N N . CYS A 1 180 ? 1.674 -4.872 -15.359 1.00 85.25 180 CYS A N 1
ATOM 1466 C CA . CYS A 1 180 ? 3.090 -4.645 -15.086 1.00 85.25 180 CYS A CA 1
ATOM 1467 C C . CYS A 1 180 ? 3.186 -3.989 -13.715 1.00 85.25 180 CYS A C 1
ATOM 1469 O O . CYS A 1 180 ? 2.618 -2.918 -13.516 1.00 85.25 180 CYS A O 1
ATOM 1471 N N . ILE A 1 181 ? 3.867 -4.620 -12.766 1.00 88.31 181 ILE A N 1
ATOM 1472 C CA . ILE A 1 181 ? 4.040 -4.086 -11.418 1.00 88.31 181 ILE A CA 1
ATOM 1473 C C . ILE A 1 181 ? 5.481 -3.638 -11.253 1.00 88.31 181 ILE A C 1
ATOM 1475 O O . ILE A 1 181 ? 6.400 -4.422 -11.475 1.00 88.31 181 ILE A O 1
ATOM 1479 N N . ALA A 1 182 ? 5.671 -2.392 -10.831 1.00 89.19 182 ALA A N 1
ATOM 1480 C CA . ALA A 1 182 ? 6.949 -1.909 -10.334 1.00 89.19 182 ALA A CA 1
ATOM 1481 C C . ALA A 1 182 ? 6.911 -1.880 -8.808 1.00 89.19 182 ALA A C 1
ATOM 1483 O O . ALA A 1 182 ? 6.062 -1.211 -8.207 1.00 89.19 182 ALA A O 1
ATOM 1484 N N . SER A 1 183 ? 7.842 -2.601 -8.200 1.00 90.31 183 SER A N 1
ATOM 1485 C CA . SER A 1 183 ? 7.991 -2.736 -6.761 1.00 90.31 183 SER A CA 1
ATOM 1486 C C . SER A 1 183 ? 9.305 -2.123 -6.315 1.00 90.31 183 SER A C 1
ATOM 1488 O O . SER A 1 183 ? 10.357 -2.453 -6.851 1.00 90.31 183 SER A O 1
ATOM 1490 N N . VAL A 1 184 ? 9.243 -1.252 -5.317 1.00 89.06 184 VAL A N 1
ATOM 1491 C CA . VAL A 1 184 ? 10.420 -0.834 -4.561 1.00 89.06 184 VAL A CA 1
ATOM 1492 C C . VAL A 1 184 ? 10.651 -1.858 -3.468 1.00 89.06 184 VAL A C 1
ATOM 1494 O O . VAL A 1 184 ? 9.742 -2.133 -2.678 1.00 89.06 184 VAL A O 1
ATOM 1497 N N . VAL A 1 185 ? 11.865 -2.387 -3.417 1.00 89.56 185 VAL A N 1
ATOM 1498 C CA . VAL A 1 185 ? 12.280 -3.374 -2.426 1.00 89.56 185 VAL A CA 1
ATOM 1499 C C . VAL A 1 185 ? 13.667 -3.055 -1.892 1.00 89.56 185 VAL A C 1
ATOM 1501 O O . VAL A 1 185 ? 14.456 -2.382 -2.558 1.00 89.56 185 VAL A O 1
ATOM 1504 N N . THR A 1 186 ? 13.976 -3.600 -0.728 1.00 88.31 186 THR A N 1
ATOM 1505 C CA . THR A 1 186 ? 15.338 -3.697 -0.199 1.00 88.31 186 THR A CA 1
ATOM 1506 C C . THR A 1 186 ? 15.686 -5.158 0.042 1.00 88.31 186 THR A C 1
ATOM 1508 O O . THR A 1 186 ? 14.827 -6.040 -0.071 1.00 88.31 186 THR A O 1
ATOM 1511 N N . MET A 1 187 ? 16.965 -5.445 0.272 1.00 86.12 187 MET A N 1
ATOM 1512 C CA . MET A 1 187 ? 17.421 -6.803 0.560 1.00 86.12 187 MET A CA 1
ATOM 1513 C C . MET A 1 187 ? 17.596 -6.974 2.062 1.00 86.12 187 MET A C 1
ATOM 1515 O O . MET A 1 187 ? 18.419 -6.291 2.660 1.00 86.12 187 MET A O 1
ATOM 1519 N N . HIS A 1 188 ? 16.877 -7.927 2.644 1.00 85.56 188 HIS A N 1
ATOM 1520 C CA . HIS A 1 188 ? 17.007 -8.294 4.051 1.00 85.56 188 HIS A CA 1
ATOM 1521 C C . HIS A 1 188 ? 17.026 -9.818 4.164 1.00 85.56 188 HIS A C 1
ATOM 1523 O O . HIS A 1 188 ? 16.140 -10.474 3.623 1.00 85.56 188 HIS A O 1
ATOM 1529 N N . ASP A 1 189 ? 18.054 -10.401 4.786 1.00 84.81 189 ASP A N 1
ATOM 1530 C CA . ASP A 1 189 ? 18.209 -11.858 4.947 1.00 84.81 189 ASP A CA 1
ATOM 1531 C C . ASP A 1 189 ? 17.944 -12.675 3.667 1.00 84.81 189 ASP A C 1
ATOM 1533 O O . ASP A 1 189 ? 17.233 -13.681 3.669 1.00 84.81 189 ASP A O 1
ATOM 1537 N N . MET A 1 190 ? 18.508 -12.230 2.536 1.00 84.94 190 MET A N 1
ATOM 1538 C CA . MET A 1 190 ? 18.323 -12.842 1.207 1.00 84.94 190 MET A CA 1
ATOM 1539 C C . MET A 1 190 ? 16.881 -12.799 0.659 1.00 84.94 190 MET A C 1
ATOM 1541 O O . MET A 1 190 ? 16.591 -13.442 -0.352 1.00 84.94 190 MET A O 1
ATOM 1545 N N . LYS A 1 191 ? 15.988 -12.016 1.270 1.00 90.06 191 LYS A N 1
ATOM 1546 C CA . LYS A 1 191 ? 14.615 -11.767 0.814 1.00 90.06 191 LYS A CA 1
ATOM 1547 C C . LYS A 1 191 ? 14.457 -10.352 0.280 1.00 90.06 191 LYS A C 1
ATOM 1549 O O . LYS A 1 191 ? 15.169 -9.430 0.675 1.00 90.06 191 LYS A O 1
ATOM 1554 N N . PHE A 1 192 ? 13.474 -10.184 -0.597 1.00 89.81 192 PHE A N 1
ATOM 1555 C CA . PHE A 1 192 ? 12.982 -8.869 -0.982 1.00 89.81 192 PHE A CA 1
ATOM 1556 C C . PHE A 1 192 ? 12.033 -8.335 0.089 1.00 89.81 192 PHE A C 1
ATOM 1558 O O . PHE A 1 192 ? 10.909 -8.822 0.220 1.00 89.81 192 PHE A O 1
ATOM 1565 N N . ARG A 1 193 ? 12.457 -7.311 0.825 1.00 91.88 193 ARG A N 1
ATOM 1566 C CA . ARG A 1 193 ? 11.578 -6.562 1.721 1.00 91.88 193 ARG A CA 1
ATOM 1567 C C . ARG A 1 193 ? 10.839 -5.496 0.920 1.00 91.88 193 ARG A C 1
ATOM 1569 O O . ARG A 1 193 ? 11.460 -4.577 0.391 1.00 91.88 193 ARG A O 1
ATOM 1576 N N . PHE A 1 194 ? 9.522 -5.622 0.775 1.00 92.56 194 PHE A N 1
ATOM 1577 C CA . PHE A 1 194 ? 8.730 -4.656 0.010 1.00 92.56 194 PHE A CA 1
ATOM 1578 C C . PHE A 1 194 ? 8.564 -3.329 0.753 1.00 92.56 194 PHE A C 1
ATOM 1580 O O . PHE A 1 194 ? 8.216 -3.293 1.932 1.00 92.56 194 PHE A O 1
ATOM 1587 N N . ILE A 1 195 ? 8.718 -2.235 0.005 1.00 90.00 195 ILE A N 1
ATOM 1588 C CA . ILE A 1 195 ? 8.465 -0.861 0.461 1.00 90.00 195 ILE A CA 1
ATOM 1589 C C . ILE A 1 195 ? 7.238 -0.275 -0.245 1.00 90.00 195 ILE A C 1
ATOM 1591 O O . ILE A 1 195 ? 6.392 0.359 0.383 1.00 90.00 195 ILE A O 1
ATOM 1595 N N . SER A 1 196 ? 7.133 -0.473 -1.562 1.00 91.88 196 SER A N 1
ATOM 1596 C CA . SER A 1 196 ? 6.024 0.016 -2.390 1.00 91.88 196 SER A CA 1
ATOM 1597 C C . SER A 1 196 ? 5.829 -0.896 -3.597 1.00 91.88 196 SER A C 1
ATOM 1599 O O . SER A 1 196 ? 6.757 -1.565 -4.039 1.00 91.88 196 SER A O 1
ATOM 1601 N N . SER A 1 197 ? 4.616 -0.960 -4.136 1.00 92.00 197 SER A N 1
ATOM 1602 C CA . SER A 1 197 ? 4.276 -1.686 -5.357 1.00 92.00 197 SER A CA 1
ATOM 1603 C C . SER A 1 197 ? 3.124 -0.989 -6.056 1.00 92.00 197 SER A C 1
ATOM 1605 O O . SER A 1 197 ? 2.107 -0.690 -5.430 1.00 92.00 197 SER A O 1
ATOM 1607 N N . ARG A 1 198 ? 3.271 -0.743 -7.359 1.00 90.50 198 ARG A N 1
ATOM 1608 C CA . ARG A 1 198 ? 2.249 -0.077 -8.171 1.00 90.50 198 ARG A CA 1
ATOM 1609 C C . ARG A 1 198 ? 2.161 -0.675 -9.563 1.00 90.50 198 ARG A C 1
ATOM 1611 O O . ARG A 1 198 ? 3.160 -1.121 -10.121 1.00 90.50 198 ARG A O 1
ATOM 1618 N N . VAL A 1 199 ? 0.964 -0.616 -10.131 1.00 89.12 199 VAL A N 1
ATOM 1619 C CA . VAL A 1 199 ? 0.740 -0.936 -11.539 1.00 89.12 199 VAL A CA 1
ATOM 1620 C C . VAL A 1 199 ? 1.328 0.176 -12.405 1.00 89.12 199 VAL A C 1
ATOM 1622 O O . VAL A 1 199 ? 0.991 1.346 -12.226 1.00 89.12 199 VAL A O 1
ATOM 1625 N N . ILE A 1 200 ? 2.169 -0.199 -13.361 1.00 85.62 200 ILE A N 1
ATOM 1626 C CA . ILE A 1 200 ? 2.671 0.659 -14.428 1.00 85.62 200 ILE A CA 1
ATOM 1627 C C . ILE A 1 200 ? 1.855 0.362 -15.681 1.00 85.62 200 ILE A C 1
ATOM 1629 O O . ILE A 1 200 ? 1.981 -0.701 -16.287 1.00 85.62 200 ILE A O 1
ATOM 1633 N N . LYS A 1 201 ? 1.024 1.325 -16.074 1.00 79.88 201 LYS A N 1
ATOM 1634 C CA . LYS A 1 201 ? 0.318 1.324 -17.355 1.00 79.88 201 LYS A CA 1
ATOM 1635 C C . LYS A 1 201 ? 0.582 2.665 -18.016 1.00 79.88 201 LYS A C 1
ATOM 1637 O O . LYS A 1 201 ? 0.309 3.711 -17.429 1.00 79.88 201 LYS A O 1
ATOM 1642 N N . ALA A 1 202 ? 1.174 2.624 -19.195 1.00 78.00 202 ALA A N 1
ATOM 1643 C CA . ALA A 1 202 ? 1.505 3.803 -19.968 1.00 78.00 202 ALA A CA 1
ATOM 1644 C C . ALA A 1 202 ? 1.211 3.493 -21.425 1.00 78.00 202 ALA A C 1
ATOM 1646 O O . ALA A 1 202 ? 1.630 2.444 -21.888 1.00 78.00 202 ALA A O 1
ATOM 1647 N N . ASP A 1 203 ? 0.552 4.414 -22.121 1.00 78.19 203 ASP A N 1
ATOM 1648 C CA . ASP A 1 203 ? 0.242 4.314 -23.554 1.00 78.19 203 ASP A CA 1
ATOM 1649 C C . ASP A 1 203 ? 1.224 5.144 -24.405 1.00 78.19 203 ASP A C 1
ATOM 1651 O O . ASP A 1 203 ? 1.126 5.212 -25.625 1.00 78.19 203 ASP A O 1
ATOM 1655 N N . SER A 1 204 ? 2.170 5.831 -23.754 1.00 77.88 204 SER A N 1
ATOM 1656 C CA . SER A 1 204 ? 3.208 6.648 -24.392 1.00 77.88 204 SER A CA 1
ATOM 1657 C C . SER A 1 204 ? 4.459 6.740 -23.519 1.00 77.88 204 SER A C 1
ATOM 1659 O O . SER A 1 204 ? 4.406 6.569 -22.296 1.00 77.88 204 SER A O 1
ATOM 1661 N N . LEU A 1 205 ? 5.590 7.103 -24.128 1.00 77.88 205 LEU A N 1
ATOM 1662 C CA . LEU A 1 205 ? 6.856 7.306 -23.416 1.00 77.88 205 LEU A CA 1
ATOM 1663 C C . LEU A 1 205 ? 6.764 8.417 -22.357 1.00 77.88 205 LEU A C 1
ATOM 1665 O O . LEU A 1 205 ? 7.376 8.322 -21.289 1.00 77.88 205 LEU A O 1
ATOM 1669 N N . ALA A 1 206 ? 5.981 9.462 -22.633 1.00 82.00 206 ALA A N 1
ATOM 1670 C CA . ALA A 1 206 ? 5.753 10.561 -21.701 1.00 82.00 206 ALA A CA 1
ATOM 1671 C C . ALA A 1 206 ? 5.009 10.088 -20.442 1.00 82.00 206 ALA A C 1
ATOM 1673 O O . ALA A 1 206 ? 5.404 10.429 -19.325 1.00 82.00 206 ALA A O 1
ATOM 1674 N N . GLN A 1 207 ? 3.972 9.258 -20.609 1.00 82.12 207 GLN A N 1
ATOM 1675 C CA . GLN A 1 207 ? 3.261 8.656 -19.481 1.00 82.12 207 GLN A CA 1
ATOM 1676 C C . GLN A 1 207 ? 4.169 7.712 -18.691 1.00 82.12 207 GLN A C 1
ATOM 1678 O O . GLN A 1 207 ? 4.225 7.827 -17.471 1.00 82.12 207 GLN A O 1
ATOM 1683 N N . LEU A 1 208 ? 4.945 6.860 -19.368 1.00 80.88 208 LEU A N 1
ATOM 1684 C CA . LEU A 1 208 ? 5.881 5.952 -18.703 1.00 80.88 208 LEU A CA 1
ATOM 1685 C C . LEU A 1 208 ? 6.918 6.716 -17.875 1.00 80.88 208 LEU A C 1
ATOM 1687 O O . LEU A 1 208 ? 7.163 6.394 -16.717 1.00 80.88 208 LEU A O 1
ATOM 1691 N N . THR A 1 209 ? 7.489 7.775 -18.449 1.00 79.62 209 THR A N 1
ATOM 1692 C CA . THR A 1 209 ? 8.456 8.632 -17.753 1.00 79.62 209 THR A CA 1
ATOM 1693 C C . THR A 1 209 ? 7.835 9.269 -16.511 1.00 79.62 209 THR A C 1
ATOM 1695 O O . THR A 1 209 ? 8.488 9.359 -15.474 1.00 79.62 209 THR A O 1
ATOM 1698 N N . ARG A 1 210 ? 6.567 9.690 -16.583 1.00 83.25 210 ARG A N 1
ATOM 1699 C CA . ARG A 1 210 ? 5.842 10.231 -15.428 1.00 83.25 210 ARG A CA 1
ATOM 1700 C C . ARG A 1 210 ? 5.616 9.173 -14.346 1.00 83.25 210 ARG A C 1
ATOM 1702 O O . ARG A 1 210 ? 5.849 9.471 -13.179 1.00 83.25 210 ARG A O 1
ATOM 1709 N N . GLU A 1 211 ? 5.211 7.958 -14.714 1.00 83.19 211 GLU A N 1
ATOM 1710 C CA . GLU A 1 211 ? 5.034 6.857 -13.755 1.00 83.19 211 GLU A CA 1
ATOM 1711 C C . GLU A 1 211 ? 6.355 6.492 -13.058 1.00 83.19 211 GLU A C 1
ATOM 1713 O O . GLU A 1 211 ? 6.383 6.312 -11.842 1.00 83.19 211 GLU A O 1
ATOM 1718 N N . ILE A 1 212 ? 7.469 6.483 -13.796 1.00 80.38 212 ILE A N 1
ATOM 1719 C CA . ILE A 1 212 ? 8.809 6.250 -13.237 1.00 80.38 212 ILE A CA 1
ATOM 1720 C C . ILE A 1 212 ? 9.230 7.387 -12.307 1.00 80.38 212 ILE A C 1
ATOM 1722 O O . ILE A 1 212 ? 9.723 7.126 -11.217 1.00 80.38 212 ILE A O 1
ATOM 1726 N N . LYS A 1 213 ? 8.997 8.650 -12.675 1.00 77.81 213 LYS A N 1
ATOM 1727 C CA . LYS A 1 213 ? 9.273 9.778 -11.772 1.00 77.81 213 LYS A CA 1
ATOM 1728 C C . LYS A 1 213 ? 8.459 9.688 -10.484 1.00 77.81 213 LYS A C 1
ATOM 1730 O O . LYS A 1 213 ? 9.001 9.914 -9.411 1.00 77.81 213 LYS A O 1
ATOM 1735 N N . ASN A 1 214 ? 7.186 9.307 -10.571 1.00 78.38 214 ASN A N 1
ATOM 1736 C CA . ASN A 1 214 ? 6.359 9.087 -9.385 1.00 78.38 214 ASN A CA 1
ATOM 1737 C C . ASN A 1 214 ? 6.892 7.932 -8.522 1.00 78.38 214 ASN A C 1
ATOM 1739 O O . ASN A 1 214 ? 6.851 8.025 -7.302 1.00 78.38 214 ASN A O 1
ATOM 1743 N N . LEU A 1 215 ? 7.404 6.863 -9.140 1.00 78.00 215 LEU A N 1
ATOM 1744 C CA . LEU A 1 215 ? 8.079 5.764 -8.442 1.00 78.00 215 LEU A CA 1
ATOM 1745 C C . LEU A 1 215 ? 9.350 6.230 -7.719 1.00 78.00 215 LEU A C 1
ATOM 1747 O O . LEU A 1 215 ? 9.585 5.820 -6.590 1.00 78.00 215 LEU A O 1
ATOM 1751 N N . ILE A 1 216 ? 10.125 7.119 -8.343 1.00 73.25 216 ILE A N 1
ATOM 1752 C CA . ILE A 1 216 ? 11.372 7.673 -7.796 1.00 73.25 216 ILE A CA 1
ATOM 1753 C C . ILE A 1 216 ? 11.113 8.686 -6.676 1.00 73.25 216 ILE A C 1
ATOM 1755 O O . ILE A 1 216 ? 11.881 8.735 -5.722 1.00 73.25 216 ILE A O 1
ATOM 1759 N N . LYS A 1 217 ? 10.010 9.442 -6.720 1.00 68.94 217 LYS A N 1
ATOM 1760 C CA . LYS A 1 217 ? 9.613 10.319 -5.605 1.00 68.94 217 LYS A CA 1
ATOM 1761 C C . LYS A 1 217 ? 9.408 9.552 -4.304 1.00 68.94 217 LYS A C 1
ATOM 1763 O O . LYS A 1 217 ? 9.837 10.020 -3.259 1.00 68.94 217 LYS A O 1
ATOM 1768 N N . ASP A 1 218 ? 8.812 8.362 -4.369 1.00 62.16 218 ASP A N 1
ATOM 1769 C CA . ASP A 1 218 ? 8.669 7.498 -3.190 1.00 62.16 218 ASP A CA 1
ATOM 1770 C C . ASP A 1 218 ? 10.018 6.920 -2.703 1.00 62.16 218 ASP A C 1
ATOM 1772 O O . ASP A 1 218 ? 10.072 6.319 -1.633 1.00 62.16 218 ASP A O 1
ATOM 1776 N N . LEU A 1 219 ? 11.103 7.098 -3.468 1.00 60.94 219 LEU A N 1
ATOM 1777 C CA . LEU A 1 219 ? 12.461 6.709 -3.092 1.00 60.94 219 LEU A CA 1
ATOM 1778 C C . LEU A 1 219 ? 13.280 7.850 -2.478 1.00 60.94 219 LEU A C 1
ATOM 1780 O O . LEU A 1 219 ? 14.402 7.573 -2.062 1.00 60.94 219 LEU A O 1
ATOM 1784 N N . GLU A 1 220 ? 12.761 9.084 -2.437 1.00 60.91 220 GLU A N 1
ATOM 1785 C CA . GLU A 1 220 ? 13.499 10.290 -2.004 1.00 60.91 220 GLU A CA 1
ATOM 1786 C C . GLU A 1 220 ? 14.837 10.487 -2.740 1.00 60.91 220 GLU A C 1
ATOM 1788 O O . GLU A 1 220 ? 15.752 11.146 -2.254 1.00 60.91 220 GLU A O 1
ATOM 1793 N N . LEU A 1 221 ? 14.960 9.912 -3.937 1.00 61.16 221 LEU A N 1
ATOM 1794 C CA . LEU A 1 221 ? 16.146 10.072 -4.764 1.00 61.16 221 LEU A CA 1
ATOM 1795 C C . LEU A 1 221 ? 16.149 11.461 -5.392 1.00 61.16 221 LEU A C 1
ATOM 1797 O O . LEU A 1 221 ? 15.100 11.984 -5.780 1.00 61.16 221 LEU A O 1
ATOM 1801 N N . ASP A 1 222 ? 17.343 12.028 -5.545 1.00 56.88 222 ASP A N 1
ATOM 1802 C CA . ASP A 1 222 ? 17.510 13.294 -6.244 1.00 56.88 222 ASP A CA 1
ATOM 1803 C C . ASP A 1 222 ? 17.031 13.144 -7.699 1.00 56.88 222 ASP A C 1
ATOM 1805 O O . ASP A 1 222 ? 17.620 12.414 -8.503 1.00 56.88 222 ASP A O 1
ATOM 1809 N N . GLU A 1 223 ? 15.949 13.850 -8.052 1.00 54.84 223 GLU A N 1
ATOM 1810 C CA . GLU A 1 223 ? 15.399 13.889 -9.414 1.00 54.84 223 GLU A CA 1
ATOM 1811 C C . GLU A 1 223 ? 16.434 14.370 -10.453 1.00 54.84 223 GLU A C 1
ATOM 1813 O O . GLU A 1 223 ? 16.213 14.227 -11.662 1.00 54.84 223 GLU A O 1
ATOM 1818 N N . GLN A 1 224 ? 17.560 14.942 -10.009 1.00 52.84 224 GLN A N 1
ATOM 1819 C CA . GLN A 1 224 ? 18.670 15.343 -10.866 1.00 52.84 224 GLN A CA 1
ATOM 1820 C C . GLN A 1 224 ? 19.508 14.172 -11.391 1.00 52.84 224 GLN A C 1
ATOM 1822 O O . GLN A 1 224 ? 20.211 14.361 -12.392 1.00 52.84 224 GLN A O 1
ATOM 1827 N N . ASP A 1 225 ? 19.402 12.962 -10.825 1.00 63.34 225 ASP A N 1
ATOM 1828 C CA . ASP A 1 225 ? 20.093 11.790 -11.370 1.00 63.34 225 ASP A CA 1
ATOM 1829 C C . ASP A 1 225 ? 19.365 11.237 -12.607 1.00 63.34 225 ASP A C 1
ATOM 1831 O O . ASP A 1 225 ? 18.644 10.231 -12.610 1.00 63.34 225 ASP A O 1
ATOM 1835 N N . LYS A 1 226 ? 19.584 11.937 -13.724 1.00 65.38 226 LYS A N 1
ATOM 1836 C CA . LYS A 1 226 ? 19.081 11.564 -15.049 1.00 65.38 226 LYS A CA 1
ATOM 1837 C C . LYS A 1 226 ? 19.511 10.154 -15.458 1.00 65.38 226 LYS A C 1
ATOM 1839 O O . LYS A 1 226 ? 18.802 9.539 -16.253 1.00 65.38 226 LYS A O 1
ATOM 1844 N N . ASN A 1 227 ? 20.632 9.639 -14.949 1.00 70.25 227 ASN A N 1
ATOM 1845 C CA . ASN A 1 227 ? 21.105 8.303 -15.297 1.00 70.25 227 ASN A CA 1
ATOM 1846 C C . ASN A 1 227 ? 20.242 7.230 -14.632 1.00 70.25 227 ASN A C 1
ATOM 1848 O O . ASN A 1 227 ? 19.839 6.290 -15.314 1.00 70.25 227 ASN A O 1
ATOM 1852 N N . ILE A 1 228 ? 19.869 7.406 -13.359 1.00 69.94 228 ILE A N 1
ATOM 1853 C CA . ILE A 1 228 ? 18.921 6.511 -12.675 1.00 69.94 228 ILE A CA 1
ATOM 1854 C C . ILE A 1 228 ? 17.576 6.495 -13.406 1.00 69.94 228 ILE A C 1
ATOM 1856 O O . ILE A 1 228 ? 17.067 5.424 -13.741 1.00 69.94 228 ILE A O 1
ATOM 1860 N N . ILE A 1 229 ? 17.023 7.673 -13.721 1.00 69.62 229 ILE A N 1
ATOM 1861 C CA . ILE A 1 229 ? 15.739 7.782 -14.432 1.00 69.62 229 ILE A CA 1
ATOM 1862 C C . ILE A 1 229 ? 15.804 7.080 -15.795 1.00 69.62 229 ILE A C 1
ATOM 1864 O O . ILE A 1 229 ? 14.892 6.327 -16.142 1.00 69.62 229 ILE A O 1
ATOM 1868 N N . ASN A 1 230 ? 16.869 7.310 -16.568 1.00 72.19 230 ASN A N 1
ATOM 1869 C CA . ASN A 1 230 ? 17.032 6.688 -17.880 1.00 72.19 230 ASN A CA 1
ATOM 1870 C C . ASN A 1 230 ? 17.179 5.165 -17.763 1.00 72.19 230 ASN A C 1
ATOM 1872 O O . ASN A 1 230 ? 16.468 4.449 -18.460 1.00 72.19 230 ASN A O 1
ATOM 1876 N N . ASN A 1 231 ? 18.010 4.659 -16.849 1.00 75.31 231 ASN A N 1
ATOM 1877 C CA . ASN A 1 231 ? 18.201 3.217 -16.648 1.00 75.31 231 ASN A CA 1
ATOM 1878 C C . ASN A 1 231 ? 16.898 2.511 -16.246 1.00 75.31 231 ASN A C 1
ATOM 1880 O O . ASN A 1 231 ? 16.571 1.443 -16.772 1.00 75.31 231 ASN A O 1
ATOM 1884 N N . LEU A 1 232 ? 16.117 3.133 -15.359 1.00 75.56 232 LEU A N 1
ATOM 1885 C CA . LEU A 1 232 ? 14.801 2.632 -14.968 1.00 75.56 232 LEU A CA 1
ATOM 1886 C C . LEU A 1 232 ? 13.817 2.636 -16.134 1.00 75.56 232 LEU A C 1
ATOM 1888 O O . LEU A 1 232 ? 13.044 1.692 -16.287 1.00 75.56 232 LEU A O 1
ATOM 1892 N N . ARG A 1 233 ? 13.863 3.672 -16.975 1.00 75.44 233 ARG A N 1
ATOM 1893 C CA . ARG A 1 233 ? 13.022 3.779 -18.169 1.00 75.44 233 ARG A CA 1
ATOM 1894 C C . ARG A 1 233 ? 13.342 2.707 -19.192 1.00 75.44 233 ARG A C 1
ATOM 1896 O O . ARG A 1 233 ? 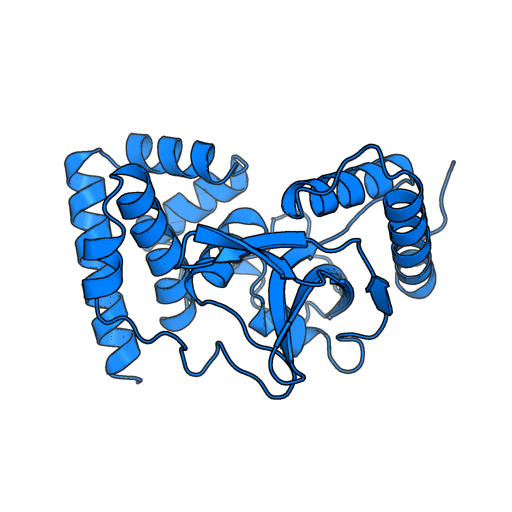12.415 2.047 -19.647 1.00 75.44 233 ARG A O 1
ATOM 1903 N N . GLU A 1 234 ? 14.613 2.498 -19.511 1.00 77.12 234 GLU A N 1
ATOM 1904 C CA . GLU A 1 234 ? 15.018 1.439 -20.440 1.00 77.12 234 GLU A CA 1
ATOM 1905 C C . GLU A 1 234 ? 14.641 0.049 -19.894 1.00 77.12 234 GLU A C 1
ATOM 1907 O O . GLU A 1 234 ? 14.114 -0.791 -20.627 1.00 77.12 234 GLU A O 1
ATOM 1912 N N . SER A 1 235 ? 14.802 -0.174 -18.583 1.00 75.38 235 SER A N 1
ATOM 1913 C CA . SER A 1 235 ? 14.388 -1.422 -17.923 1.00 75.38 235 SER A CA 1
ATOM 1914 C C . SER A 1 235 ? 12.873 -1.645 -17.997 1.00 75.38 235 SER A C 1
ATOM 1916 O O . SER A 1 235 ? 12.423 -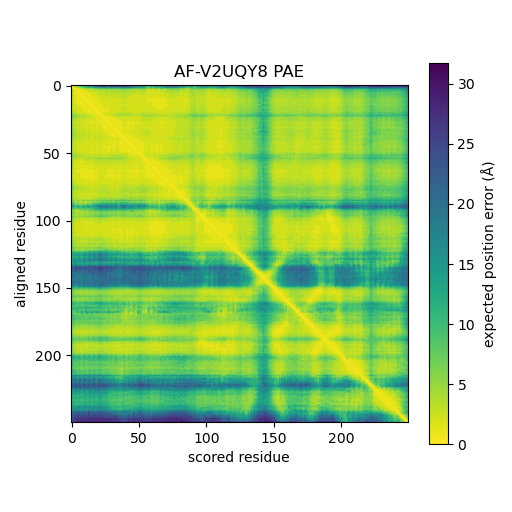2.734 -18.355 1.00 75.38 235 SER A O 1
ATOM 1918 N N . ALA A 1 236 ? 12.076 -0.610 -17.716 1.00 73.69 236 ALA A N 1
ATOM 1919 C CA . ALA A 1 236 ? 10.621 -0.671 -17.812 1.00 73.69 236 ALA A CA 1
ATOM 1920 C C . ALA A 1 236 ? 10.151 -0.893 -19.259 1.00 73.69 236 ALA A C 1
ATOM 1922 O O . ALA A 1 236 ? 9.270 -1.718 -19.499 1.00 73.69 236 ALA A O 1
ATOM 1923 N N . LEU A 1 237 ? 10.758 -0.203 -20.233 1.00 75.75 237 LEU A N 1
ATOM 1924 C CA . LEU A 1 237 ? 10.454 -0.362 -21.658 1.00 75.75 237 LEU A CA 1
ATOM 1925 C C . LEU A 1 237 ? 10.742 -1.776 -22.151 1.00 75.75 237 LEU A C 1
ATOM 1927 O O . LEU A 1 237 ? 9.914 -2.338 -22.857 1.00 75.75 237 LEU A O 1
ATOM 1931 N N . SER A 1 238 ? 11.862 -2.375 -21.742 1.00 73.38 238 SER A N 1
ATOM 1932 C CA . SER A 1 238 ? 12.201 -3.763 -22.079 1.00 73.38 238 SER A CA 1
ATOM 1933 C C . SER A 1 238 ? 11.090 -4.744 -21.671 1.00 73.38 238 SER A C 1
ATOM 1935 O O . SER A 1 238 ? 10.769 -5.681 -22.399 1.00 73.38 238 SER A O 1
ATOM 1937 N N . ILE A 1 239 ? 10.430 -4.494 -20.538 1.00 68.62 239 ILE A N 1
ATOM 1938 C CA . ILE A 1 239 ? 9.335 -5.329 -20.018 1.00 68.62 239 ILE A CA 1
ATOM 1939 C C . ILE A 1 239 ? 8.043 -5.059 -20.749 1.00 68.62 239 ILE A C 1
ATOM 1941 O O . ILE A 1 239 ? 7.376 -5.997 -21.181 1.00 68.62 239 ILE A O 1
ATOM 1945 N N . LEU A 1 240 ? 7.692 -3.783 -20.884 1.00 71.12 240 LEU A N 1
ATOM 1946 C CA . LEU A 1 240 ? 6.483 -3.381 -21.584 1.00 71.12 240 LEU A CA 1
ATOM 1947 C C . LEU A 1 240 ? 6.516 -3.895 -23.029 1.00 71.12 240 LEU A C 1
ATOM 1949 O O . LEU A 1 240 ? 5.578 -4.556 -23.461 1.00 71.12 240 LEU A O 1
ATOM 1953 N N . ALA A 1 241 ? 7.638 -3.732 -23.732 1.00 72.31 241 ALA A N 1
ATOM 1954 C CA . ALA A 1 241 ? 7.831 -4.251 -25.084 1.00 72.31 241 ALA A CA 1
ATOM 1955 C C . ALA A 1 241 ? 7.763 -5.784 -25.145 1.00 72.31 241 ALA A C 1
ATOM 1957 O O . ALA A 1 241 ? 7.154 -6.339 -26.056 1.00 72.31 241 ALA A O 1
ATOM 1958 N N . LYS A 1 242 ? 8.353 -6.488 -24.170 1.00 67.81 242 LYS A N 1
ATOM 1959 C CA . LYS A 1 242 ? 8.370 -7.956 -24.160 1.00 67.81 242 LYS A CA 1
ATOM 1960 C C . LYS A 1 242 ? 7.006 -8.583 -23.864 1.00 67.81 242 LYS A C 1
ATOM 1962 O O . LYS A 1 242 ? 6.765 -9.710 -24.292 1.00 67.81 242 LYS A O 1
ATOM 1967 N N . TYR A 1 243 ? 6.146 -7.908 -23.101 1.00 61.41 243 TYR A N 1
ATOM 1968 C CA . TYR A 1 243 ? 4.950 -8.538 -22.533 1.00 61.41 243 TYR A CA 1
ATOM 1969 C C . TYR A 1 243 ? 3.619 -7.855 -22.867 1.00 61.41 243 TYR A C 1
ATOM 1971 O O . TYR A 1 243 ? 2.588 -8.470 -22.606 1.00 61.41 243 TYR A O 1
ATOM 1979 N N . TYR A 1 244 ? 3.617 -6.645 -23.433 1.00 60.34 244 TYR A N 1
ATOM 1980 C CA . TYR A 1 244 ? 2.394 -5.849 -23.631 1.00 60.34 244 TYR A CA 1
ATOM 1981 C C . TYR A 1 244 ? 2.125 -5.421 -25.076 1.00 60.34 244 TYR A C 1
ATOM 1983 O O . TYR A 1 244 ? 1.326 -4.518 -25.284 1.00 60.34 244 TYR A O 1
ATOM 1991 N N . ASP A 1 245 ? 2.765 -6.046 -26.071 1.00 59.25 245 ASP A N 1
ATOM 1992 C CA . ASP A 1 245 ? 2.695 -5.615 -27.482 1.00 59.25 245 ASP A CA 1
ATOM 1993 C C . ASP A 1 245 ? 2.869 -4.086 -27.607 1.00 59.25 245 ASP A C 1
ATOM 1995 O O . ASP A 1 245 ? 2.141 -3.365 -28.289 1.00 59.25 245 ASP A O 1
ATOM 1999 N N . PHE A 1 246 ? 3.807 -3.567 -26.808 1.00 57.41 246 PHE A N 1
ATOM 2000 C CA . PHE A 1 246 ? 3.966 -2.143 -26.586 1.00 57.41 246 PHE A CA 1
ATOM 2001 C C . PHE A 1 246 ? 4.763 -1.533 -27.739 1.00 57.41 246 PHE A C 1
ATOM 2003 O O . PHE A 1 246 ? 5.989 -1.424 -27.679 1.00 57.41 246 PHE A O 1
ATOM 2010 N N . SER A 1 247 ? 4.070 -1.143 -28.808 1.00 55.25 247 SER A N 1
ATOM 2011 C CA . SER A 1 247 ? 4.642 -0.304 -29.860 1.00 55.25 247 SER A CA 1
ATOM 2012 C C . SER A 1 247 ? 4.516 1.165 -29.454 1.00 55.25 247 SER A C 1
ATOM 2014 O O . SER A 1 247 ? 3.417 1.720 -29.440 1.00 55.25 247 SER A O 1
ATOM 2016 N N . LEU A 1 248 ? 5.634 1.808 -29.110 1.00 53.84 248 LEU A N 1
ATOM 2017 C CA . LEU A 1 248 ? 5.659 3.248 -28.858 1.00 53.84 248 LEU A CA 1
ATOM 2018 C C . LEU A 1 248 ? 5.264 4.005 -30.135 1.00 53.84 248 LEU A C 1
ATOM 2020 O O . LEU A 1 248 ? 6.028 4.030 -31.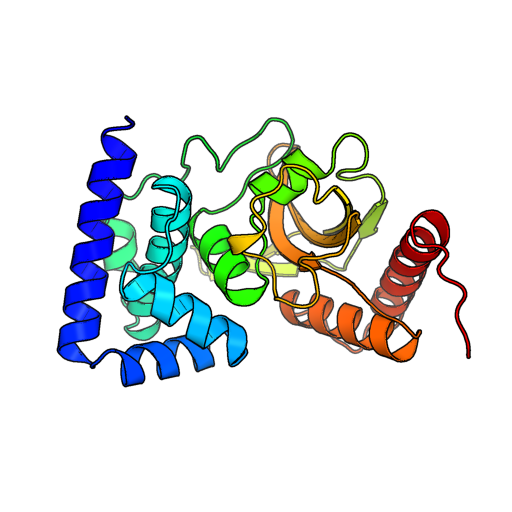099 1.00 53.84 248 LEU A O 1
ATOM 2024 N N . ASN A 1 249 ? 4.101 4.656 -30.125 1.00 47.38 249 ASN A N 1
ATOM 2025 C CA . ASN A 1 249 ? 3.835 5.759 -31.043 1.00 47.38 249 ASN A CA 1
ATOM 2026 C C . ASN A 1 249 ? 4.500 7.012 -30.456 1.00 47.38 249 ASN A C 1
ATOM 2028 O O . ASN A 1 249 ? 4.227 7.372 -29.307 1.00 47.38 249 ASN A O 1
ATOM 2032 N N . ASN A 1 250 ? 5.420 7.607 -31.219 1.00 45.75 250 ASN A N 1
ATOM 2033 C CA . ASN A 1 250 ? 6.093 8.863 -30.867 1.00 45.75 250 ASN A CA 1
ATOM 2034 C C . ASN A 1 250 ? 5.135 10.054 -30.907 1.00 45.75 250 ASN A C 1
ATOM 2036 O O . ASN A 1 250 ? 4.303 10.101 -31.841 1.00 45.75 250 ASN A O 1
#

Mean predicted aligned error: 7.17 Å

Radius of gyration: 18.43 Å; Cα contacts (8 Å, |Δi|>4): 356; chains: 1; bounding box: 42×34×54 Å

InterPro domains:
  IPR038573 Ribonuclease toxin BrnT superfamily [G3DSA:3.10.450.530] (87-204)

Solvent-accessible surface area (backbone atoms only — not comparable to full-atom values): 13943 Å² total; per-residue (Å²): 130,66,65,64,59,51,52,52,39,54,54,45,51,50,55,52,52,54,51,32,67,75,56,35,62,65,56,47,48,54,50,51,29,61,79,64,66,42,51,72,71,38,47,54,52,50,50,35,45,77,70,62,74,48,94,66,58,64,66,62,47,36,18,36,40,43,26,56,51,50,51,54,26,56,75,70,71,39,54,69,65,56,68,69,62,74,66,73,77,62,56,90,76,30,56,58,97,56,33,32,38,50,44,34,49,37,16,45,24,31,55,63,48,21,38,49,63,62,51,50,56,64,37,11,55,93,36,43,70,68,42,71,42,81,48,71,68,28,76,44,69,48,100,87,70,47,83,42,79,45,60,35,31,42,30,40,23,48,31,45,44,74,92,50,78,58,84,47,38,52,78,94,53,61,85,46,64,64,43,41,33,46,25,38,28,33,78,51,97,90,16,39,33,52,68,43,46,36,76,61,82,56,91,33,68,68,50,42,53,50,53,50,49,56,57,39,58,80,53,73,55,69,85,81,46,57,63,56,55,49,54,48,48,56,56,51,46,56,49,40,45,73,74,59,81,51,74,79,65,130